Protein AF-0000000066300622 (afdb_homodimer)

Radius of gyration: 30.49 Å; Cα contacts (8 Å, |Δi|>4): 226; chains: 2; bounding box: 99×81×64 Å

pLDDT: mean 81.52, std 23.05, range [36.84, 98.94]

Organism: Methanocaldococcus jannaschii (strain ATCC 43067 / DSM 2661 / JAL-1 / JCM 10045 / NBRC 100440) (NCBI:txid243232)

Solvent-accessible surface area (backbone atoms only — not comparable to full-atom values): 12156 Å² total; per-residue (Å²): 136,59,72,66,60,54,51,55,50,47,54,54,48,53,56,54,59,60,60,54,62,72,60,62,68,51,72,75,68,65,81,71,80,58,67,41,79,44,76,35,56,32,40,51,70,45,52,51,52,41,52,52,39,32,75,69,65,74,30,57,59,31,47,42,48,37,49,5,41,24,45,42,49,37,44,59,74,35,38,49,70,70,58,36,53,51,44,49,50,27,23,70,66,67,36,50,67,61,33,28,56,74,45,58,40,80,63,56,78,130,138,59,72,68,60,55,52,54,54,48,54,55,49,54,58,57,60,63,63,54,62,72,62,61,69,52,73,76,67,66,83,70,81,57,66,40,80,44,78,35,55,31,40,51,70,46,51,51,51,42,51,52,39,32,75,70,64,74,29,56,59,30,47,41,48,36,49,6,40,24,42,42,49,38,45,58,72,34,38,50,70,70,59,34,54,51,46,49,50,27,24,69,65,67,36,51,70,59,31,27,57,74,45,56,42,81,63,56,77,131

Secondary structure (DSSP, 8-state):
--HHHHHHHHHHHHHHHHHHHHH-----------EEEEEEEEEHHHHHHHHHHHHTTS--HHHHHHHHHHHHHHHHHHS-HHHHHHHHHHHHTT-HHHHHHHHTPPPPP-/--HHHHHHHHHHHHHHHHHHHHHS----------EEEEEEEEEHHHHHHHHHHHHTTS--HHHHHHHHHHHHHHHHHHS-HHHHHHHHHHHHTT-HHHHHHHHTPPPPP-

Structure (mmCIF, N/CA/C/O backbone):
data_AF-0000000066300622-model_v1
#
loop_
_entity.id
_entity.type
_entity.pdbx_description
1 polymer 'Uncharacterized protein MJECL25'
#
loop_
_atom_site.group_PDB
_atom_site.id
_atom_site.type_symbol
_atom_site.label_atom_id
_atom_site.label_alt_id
_atom_site.label_comp_id
_atom_site.label_asym_id
_atom_site.label_entity_id
_atom_site.label_seq_id
_atom_site.pdbx_PDB_ins_code
_atom_site.Cartn_x
_atom_site.Cartn_y
_atom_site.Cartn_z
_atom_site.occupancy
_atom_site.B_iso_or_equiv
_atom_site.auth_seq_id
_atom_site.auth_comp_id
_atom_site.auth_asym_id
_atom_site.auth_atom_id
_atom_site.pdbx_PDB_model_num
ATOM 1 N N . MET A 1 1 ? -58.656 -1.183 43.875 1 37.31 1 MET A N 1
ATOM 2 C CA . MET A 1 1 ? -57.906 -1.455 42.656 1 37.31 1 MET A CA 1
ATOM 3 C C . MET A 1 1 ? -58.312 -2.791 42.031 1 37.31 1 MET A C 1
ATOM 5 O O . MET A 1 1 ? -58.25 -3.826 42.719 1 37.31 1 MET A O 1
ATOM 9 N N . SER A 1 2 ? -59.281 -2.807 41 1 56.84 2 SER A N 1
ATOM 10 C CA . SER A 1 2 ? -60.094 -3.939 40.625 1 56.84 2 SER A CA 1
ATOM 11 C C . SER A 1 2 ? -59.25 -5.051 40 1 56.84 2 SER A C 1
ATOM 13 O O . SER A 1 2 ? -58.156 -4.812 39.531 1 56.84 2 SER A O 1
ATOM 15 N N . ASN A 1 3 ? -59.719 -6.297 40.094 1 64.81 3 ASN A N 1
ATOM 16 C CA . ASN A 1 3 ? -59.156 -7.52 39.531 1 64.81 3 ASN A CA 1
ATOM 17 C C . ASN A 1 3 ? -58.781 -7.355 38.062 1 64.81 3 ASN A C 1
ATOM 19 O O . ASN A 1 3 ? -57.875 -8.023 37.562 1 64.81 3 ASN A O 1
ATOM 23 N N . ASP A 1 4 ? -59.531 -6.508 37.375 1 61.56 4 ASP A N 1
ATOM 24 C CA . ASP A 1 4 ? -59.25 -6.293 35.969 1 61.56 4 ASP A CA 1
ATOM 25 C C . ASP A 1 4 ? -57.938 -5.52 35.781 1 61.56 4 ASP A C 1
ATOM 27 O O . ASP A 1 4 ? -57.219 -5.754 34.812 1 61.56 4 ASP A O 1
ATOM 31 N N . ASP A 1 5 ? -57.594 -4.605 36.75 1 59.91 5 ASP A N 1
ATOM 32 C CA . ASP A 1 5 ? -56.344 -3.889 36.688 1 59.91 5 ASP A CA 1
ATOM 33 C C . ASP A 1 5 ? -55.156 -4.832 36.938 1 59.91 5 ASP A C 1
ATOM 35 O O . ASP A 1 5 ? -54.094 -4.691 36.312 1 59.91 5 ASP A O 1
ATOM 39 N N . LEU A 1 6 ? -55.438 -5.887 37.75 1 56.28 6 LEU A N 1
ATOM 40 C CA . LEU A 1 6 ? -54.375 -6.867 38.031 1 56.28 6 LEU A CA 1
ATOM 41 C C . LEU A 1 6 ? -54.125 -7.75 36.812 1 56.28 6 LEU A C 1
ATOM 43 O O . LEU A 1 6 ? -52.969 -8.07 36.5 1 56.28 6 LEU A O 1
ATOM 47 N N . ASN A 1 7 ? -55.188 -8.094 36.062 1 54.47 7 ASN A N 1
ATOM 48 C CA . ASN A 1 7 ? -54.969 -8.938 34.906 1 54.47 7 ASN A CA 1
ATOM 49 C C . ASN A 1 7 ? -54.281 -8.172 33.781 1 54.47 7 ASN A C 1
ATOM 51 O O . ASN A 1 7 ? -53.469 -8.727 33.031 1 54.47 7 ASN A O 1
ATOM 55 N N . ALA A 1 8 ? -54.625 -6.863 33.562 1 57.12 8 ALA A N 1
ATOM 56 C CA . ALA A 1 8 ? -53.938 -6.059 32.531 1 57.12 8 ALA A CA 1
ATOM 57 C C . ALA A 1 8 ? -52.469 -5.859 32.906 1 57.12 8 ALA A C 1
ATOM 59 O O . ALA A 1 8 ? -51.594 -5.895 32.031 1 57.12 8 ALA A O 1
ATOM 60 N N . LEU A 1 9 ? -52.156 -5.797 34.188 1 52.5 9 LEU A N 1
ATOM 61 C CA . LEU A 1 9 ? -50.75 -5.703 34.625 1 52.5 9 LEU A CA 1
ATOM 62 C C . LEU A 1 9 ? -50.031 -7.02 34.375 1 52.5 9 LEU A C 1
ATOM 64 O O . LEU A 1 9 ? -48.875 -7.027 33.969 1 52.5 9 LEU A O 1
ATOM 68 N N . LYS A 1 10 ? -50.75 -8.156 34.5 1 51.44 10 LYS A N 1
ATOM 69 C CA . LYS A 1 10 ? -50.094 -9.438 34.219 1 51.44 10 LYS A CA 1
ATOM 70 C C . LYS A 1 10 ? -49.844 -9.609 32.719 1 51.44 10 LYS A C 1
ATOM 72 O O . LYS A 1 10 ? -48.812 -10.133 32.312 1 51.44 10 LYS A O 1
ATOM 77 N N . LYS A 1 11 ? -50.844 -9.203 31.875 1 46.62 11 LYS A N 1
ATOM 78 C CA . LYS A 1 11 ? -50.625 -9.305 30.438 1 46.62 11 LYS A CA 1
ATOM 79 C C . LYS A 1 11 ? -49.5 -8.352 30 1 46.62 11 LYS A C 1
ATOM 81 O O . LYS A 1 11 ? -48.688 -8.695 29.125 1 46.62 11 LYS A O 1
ATOM 86 N N . LEU A 1 12 ? -49.406 -7.156 30.641 1 49.16 12 LEU A N 1
ATOM 87 C CA . LEU A 1 12 ? -48.25 -6.297 30.328 1 49.16 12 LEU A CA 1
ATOM 88 C C . LEU A 1 12 ? -46.969 -6.91 30.828 1 49.16 12 LEU A C 1
ATOM 90 O O . LEU A 1 12 ? -45.906 -6.762 30.188 1 49.16 12 LEU A O 1
ATOM 94 N N . LYS A 1 13 ? -47 -7.672 31.969 1 45 13 LYS A N 1
ATOM 95 C CA . LYS A 1 13 ? -45.812 -8.367 32.438 1 45 13 LYS A CA 1
ATOM 96 C C . LYS A 1 13 ? -45.438 -9.516 31.484 1 45 13 LYS A C 1
ATOM 98 O O . LYS A 1 13 ? -44.25 -9.789 31.266 1 45 13 LYS A O 1
ATOM 103 N N . GLU A 1 14 ? -46.406 -10.219 30.938 1 45.72 14 GLU A N 1
ATOM 104 C CA . GLU A 1 14 ? -46.062 -11.32 30.047 1 45.72 14 GLU A CA 1
ATOM 105 C C . GLU A 1 14 ? -45.531 -10.805 28.719 1 45.72 14 GLU A C 1
ATOM 107 O O . GLU A 1 14 ? -44.719 -11.453 28.078 1 45.72 14 GLU A O 1
ATOM 112 N N . ILE A 1 15 ? -46.125 -9.664 28.156 1 43.53 15 ILE A N 1
ATOM 113 C CA . ILE A 1 15 ? -45.5 -9.156 26.938 1 43.53 15 ILE A CA 1
ATOM 114 C C . ILE A 1 15 ? -44.125 -8.625 27.234 1 43.53 15 ILE A C 1
ATOM 116 O O . ILE A 1 15 ? -43.219 -8.711 26.391 1 43.53 15 ILE A O 1
ATOM 120 N N . SER A 1 16 ? -43.844 -8.055 28.453 1 42.44 16 SER A N 1
ATOM 121 C CA . SER A 1 16 ? -42.5 -7.547 28.781 1 42.44 16 SER A CA 1
ATOM 122 C C . SER A 1 16 ? -41.5 -8.688 28.953 1 42.44 16 SER A C 1
ATOM 124 O O . SER A 1 16 ? -40.312 -8.508 28.734 1 42.44 16 SER A O 1
ATOM 126 N N . SER A 1 17 ? -41.938 -9.844 29.453 1 43.47 17 SER A N 1
ATOM 127 C CA . SER A 1 17 ? -40.938 -10.875 29.656 1 43.47 17 SER A CA 1
ATOM 128 C C . SER A 1 17 ? -40.469 -11.469 28.344 1 43.47 17 SER A C 1
ATOM 130 O O . SER A 1 17 ? -39.312 -11.867 28.203 1 43.47 17 SER A O 1
ATOM 132 N N . GLY A 1 18 ? -41.406 -11.773 27.438 1 36.84 18 GLY A N 1
ATOM 133 C CA . GLY A 1 18 ? -40.969 -12.453 26.234 1 36.84 18 GLY A CA 1
ATOM 134 C C . GLY A 1 18 ? -40.156 -11.57 25.312 1 36.84 18 GLY A C 1
ATOM 135 O O . GLY A 1 18 ? -39.438 -12.07 24.453 1 36.84 18 GLY A O 1
ATOM 136 N N . THR A 1 19 ? -40.625 -10.336 25.078 1 37.41 19 THR A N 1
ATOM 137 C CA . THR A 1 19 ? -39.938 -9.547 24.062 1 37.41 19 THR A CA 1
ATOM 138 C C . THR A 1 19 ? -38.531 -9.195 24.516 1 37.41 19 THR A C 1
ATOM 140 O O . THR A 1 19 ? -37.781 -8.555 23.781 1 37.41 19 THR A O 1
ATOM 143 N N . VAL A 1 20 ? -38.219 -9.305 25.812 1 38.09 20 VAL A N 1
ATOM 144 C CA . VAL A 1 20 ? -36.875 -8.828 26.172 1 38.09 20 VAL A CA 1
ATOM 145 C C . VAL A 1 20 ? -35.812 -9.742 25.547 1 38.09 20 VAL A C 1
ATOM 147 O O . VAL A 1 20 ? -34.656 -9.367 25.453 1 38.09 20 VAL A O 1
ATOM 150 N N . LYS A 1 21 ? -36.125 -11.086 25.625 1 40.69 21 LYS A N 1
ATOM 151 C CA . LYS A 1 21 ? -34.969 -11.914 25.375 1 40.69 21 LYS A CA 1
ATOM 152 C C . LYS A 1 21 ? -34.438 -11.719 23.969 1 40.69 21 LYS A C 1
ATOM 154 O O . LYS A 1 21 ? -33.25 -11.891 23.703 1 40.69 21 LYS A O 1
ATOM 159 N N . GLN A 1 22 ? -35.375 -11.766 23.031 1 39.06 22 GLN A N 1
ATOM 160 C CA . GLN A 1 22 ? -34.844 -11.945 21.688 1 39.06 22 GLN A CA 1
ATOM 161 C C . GLN A 1 22 ? -34.094 -10.695 21.219 1 39.06 22 GLN A C 1
ATOM 163 O O . GLN A 1 22 ? -33.469 -10.703 20.156 1 39.06 22 GLN A O 1
ATOM 168 N N . ILE A 1 23 ? -34.531 -9.578 21.781 1 38.81 23 ILE A N 1
ATOM 169 C CA . ILE A 1 23 ? -34 -8.422 21.094 1 38.81 23 ILE A CA 1
ATOM 170 C C . ILE A 1 23 ? -32.469 -8.375 21.281 1 38.81 23 ILE A C 1
ATOM 172 O O . ILE A 1 23 ? -31.766 -7.773 20.484 1 38.81 23 ILE A O 1
ATOM 176 N N . THR A 1 24 ? -32.094 -8.758 22.531 1 39.62 24 THR A N 1
ATOM 177 C CA . THR A 1 24 ? -30.766 -8.195 22.766 1 39.62 24 THR A CA 1
ATOM 178 C C . THR A 1 24 ? -29.719 -8.945 21.969 1 39.62 24 THR A C 1
ATOM 180 O O . THR A 1 24 ? -28.516 -8.695 22.125 1 39.62 24 THR A O 1
ATOM 183 N N . SER A 1 25 ? -30.031 -10.242 21.625 1 40.66 25 SER A N 1
ATOM 184 C CA . SER A 1 25 ? -28.766 -10.648 21.031 1 40.66 25 SER A CA 1
ATOM 185 C C . SER A 1 25 ? -28.375 -9.742 19.859 1 40.66 25 SER A C 1
ATOM 187 O O . SER A 1 25 ? -28.875 -9.914 18.75 1 40.66 25 SER A O 1
ATOM 189 N N . LEU A 1 26 ? -28.438 -8.469 19.984 1 40.41 26 LEU A N 1
ATOM 190 C CA . LEU A 1 26 ? -27.828 -7.707 18.906 1 40.41 26 LEU A CA 1
ATOM 191 C C . LEU A 1 26 ? -26.594 -8.414 18.359 1 40.41 26 LEU A C 1
ATOM 193 O O . LEU A 1 26 ? -25.812 -8.969 19.141 1 40.41 26 LEU A O 1
ATOM 197 N N . PRO A 1 27 ? -26.703 -8.891 17.188 1 44.62 27 PRO A N 1
ATOM 198 C CA . PRO A 1 27 ? -25.469 -9.484 16.672 1 44.62 27 PRO A CA 1
ATOM 199 C C . PRO A 1 27 ? -24.219 -8.734 17.141 1 44.62 27 PRO A C 1
ATOM 201 O O . PRO A 1 27 ? -24.25 -7.512 17.297 1 44.62 27 PRO A O 1
ATOM 204 N N . LYS A 1 28 ? -23.547 -9.25 18.156 1 46.75 28 LYS A N 1
ATOM 205 C CA . LYS A 1 28 ? -22.25 -8.68 18.484 1 46.75 28 LYS A CA 1
ATOM 206 C C . LYS A 1 28 ? -21.625 -7.988 17.281 1 46.75 28 LYS A C 1
ATOM 208 O O . LYS A 1 28 ? -21.484 -8.594 16.219 1 46.75 28 LYS A O 1
ATOM 213 N N . LYS A 1 29 ? -21.953 -6.73 17.094 1 48.75 29 LYS A N 1
ATOM 214 C CA . LYS A 1 29 ? -21.281 -5.961 16.047 1 48.75 29 LYS A CA 1
ATOM 215 C C . LYS A 1 29 ? -19.828 -6.406 15.898 1 48.75 29 LYS A C 1
ATOM 217 O O . LYS A 1 29 ? -19.156 -6.695 16.891 1 48.75 29 LYS A O 1
ATOM 222 N N . GLU A 1 30 ? -19.547 -7.148 14.93 1 48.88 30 GLU A N 1
ATOM 223 C CA . GLU A 1 30 ? -18.141 -7.465 14.688 1 48.88 30 GLU A CA 1
ATOM 22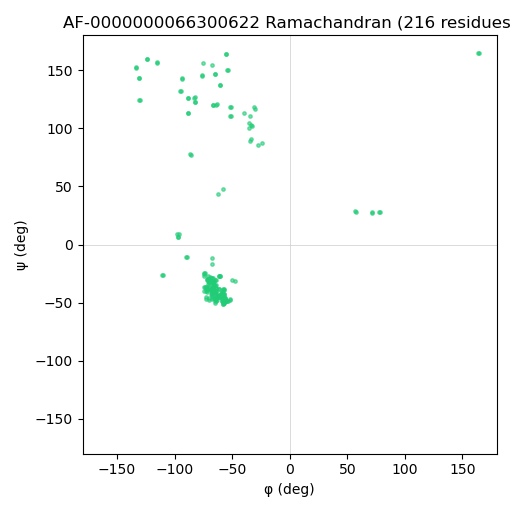4 C C . GLU A 1 30 ? -17.234 -6.324 15.148 1 48.88 30 GLU A C 1
ATOM 226 O O . GLU A 1 30 ? -17.594 -5.152 15.047 1 48.88 30 GLU A O 1
ATOM 231 N N . PRO A 1 31 ? -16.453 -6.625 16.078 1 53.06 31 PRO A N 1
ATOM 232 C CA . PRO A 1 31 ? -15.578 -5.555 16.562 1 53.06 31 PRO A CA 1
ATOM 233 C C . PRO A 1 31 ? -15.164 -4.59 15.453 1 53.06 31 PRO A C 1
ATOM 235 O O . PRO A 1 31 ? -14.703 -5.023 14.398 1 53.06 31 PRO A O 1
ATOM 238 N N . GLN A 1 32 ? -15.953 -3.566 15.297 1 63.66 32 GLN A N 1
ATOM 239 C CA . GLN A 1 32 ? -15.602 -2.549 14.312 1 63.66 32 GLN A CA 1
ATOM 240 C C . GLN A 1 32 ? -14.164 -2.07 14.508 1 63.66 32 GLN A C 1
ATOM 242 O O . GLN A 1 32 ? -13.75 -1.781 15.633 1 63.66 32 GLN A O 1
ATOM 247 N N . GLU A 1 33 ? -13.305 -2.43 13.562 1 79.94 33 GLU A N 1
ATOM 248 C CA . GLU A 1 33 ? -11.938 -1.909 13.648 1 79.94 33 GLU A CA 1
ATOM 249 C C . GLU A 1 33 ? -11.938 -0.392 13.805 1 79.94 33 GLU A C 1
ATOM 251 O O . GLU A 1 33 ? -12.594 0.321 13.047 1 79.94 33 GLU A O 1
ATOM 256 N N . GLU A 1 34 ? -11.383 0.022 14.945 1 90.69 34 GLU A N 1
ATOM 257 C CA . GLU A 1 34 ? -11.281 1.445 15.258 1 90.69 34 GLU A CA 1
ATOM 258 C C . GLU A 1 34 ? -10.445 2.182 14.219 1 90.69 34 GLU A C 1
ATOM 260 O O . GLU A 1 34 ? -9.453 1.646 13.719 1 90.69 34 GLU A O 1
ATOM 265 N N . LYS A 1 35 ? -10.93 3.328 13.844 1 95.06 35 LYS A N 1
ATOM 266 C CA . LYS A 1 35 ? -10.219 4.18 12.891 1 95.06 35 LYS A CA 1
ATOM 267 C C . LYS A 1 35 ? -9.789 5.492 13.547 1 95.06 35 LYS A C 1
ATOM 269 O O . LYS A 1 35 ? -10.32 5.871 14.594 1 95.06 35 LYS A O 1
ATOM 274 N N . MET A 1 36 ? -8.773 6.066 12.945 1 96.44 36 MET A N 1
ATOM 275 C CA . MET A 1 36 ? -8.289 7.383 13.352 1 96.44 36 MET A CA 1
ATOM 276 C C . MET A 1 36 ? -8.062 8.281 12.141 1 96.44 36 MET A C 1
ATOM 278 O O . MET A 1 36 ? -7.844 7.793 11.031 1 96.44 36 MET A O 1
ATOM 282 N N . SER A 1 37 ? -8.203 9.539 12.398 1 95.69 37 SER A N 1
ATOM 283 C CA . SER A 1 37 ? -7.848 10.523 11.391 1 95.69 37 SER A CA 1
ATOM 284 C C . SER A 1 37 ? -6.352 10.812 11.391 1 95.69 37 SER A C 1
ATOM 286 O O . SER A 1 37 ? -5.766 11.078 12.445 1 95.69 37 SER A O 1
ATOM 288 N N . LYS A 1 38 ? -5.723 10.703 10.289 1 96.81 38 LYS A N 1
ATOM 289 C CA . LYS A 1 38 ? -4.289 10.938 10.164 1 96.81 38 LYS A CA 1
ATOM 290 C C . LYS A 1 38 ? -3.986 11.867 8.992 1 96.81 38 LYS A C 1
ATOM 292 O O . LYS A 1 38 ? -4.48 11.656 7.879 1 96.81 38 LYS A O 1
ATOM 297 N N . THR A 1 39 ? -3.256 13.008 9.297 1 97 39 THR A N 1
ATOM 298 C CA . THR A 1 39 ? -2.754 13.875 8.234 1 97 39 THR A CA 1
ATOM 299 C C . THR A 1 39 ? -1.38 13.406 7.762 1 97 39 THR A C 1
ATOM 301 O O . THR A 1 39 ? -0.468 13.219 8.57 1 97 39 THR A O 1
ATOM 304 N N . LEU A 1 40 ? -1.302 13.203 6.48 1 96.69 40 LEU A N 1
ATOM 305 C CA . LEU A 1 40 ? -0.059 12.727 5.887 1 96.69 40 LEU A CA 1
ATOM 306 C C . LEU A 1 40 ? 0.335 13.578 4.684 1 96.69 40 LEU A C 1
ATOM 308 O O . LEU A 1 40 ? -0.529 14.117 3.99 1 96.69 40 LEU A O 1
ATOM 312 N N . ARG A 1 41 ? 1.662 13.789 4.547 1 97 41 ARG A N 1
ATOM 313 C CA . ARG A 1 41 ? 2.168 14.367 3.307 1 97 41 ARG A CA 1
ATOM 314 C C . ARG A 1 41 ? 2.465 13.281 2.277 1 97 41 ARG A C 1
ATOM 316 O O . ARG A 1 41 ? 3.361 12.461 2.477 1 97 41 ARG A O 1
ATOM 323 N N . ILE A 1 42 ? 1.663 13.297 1.188 1 98.25 42 ILE A N 1
ATOM 324 C CA . ILE A 1 42 ? 1.809 12.258 0.171 1 98.25 42 ILE A CA 1
ATOM 325 C C . ILE A 1 42 ? 2.064 12.898 -1.189 1 98.25 42 ILE A C 1
ATOM 327 O O . ILE A 1 42 ? 1.782 14.086 -1.387 1 98.25 42 ILE A O 1
ATOM 331 N N . LYS A 1 43 ? 2.621 12.133 -2.096 1 97.88 43 LYS A N 1
ATOM 332 C CA . LYS A 1 43 ? 2.852 12.594 -3.461 1 97.88 43 LYS A CA 1
ATOM 333 C C . LYS A 1 43 ? 1.533 12.867 -4.18 1 97.88 43 LYS A C 1
ATOM 335 O O . LYS A 1 43 ? 0.543 12.164 -3.959 1 97.88 43 LYS A O 1
ATOM 340 N N . ASN A 1 44 ? 1.606 13.898 -5.086 1 97.5 44 ASN A N 1
ATOM 341 C CA . ASN A 1 44 ? 0.44 14.164 -5.922 1 97.5 44 ASN A CA 1
ATOM 342 C C . ASN A 1 44 ? 0.05 12.938 -6.746 1 97.5 44 ASN A C 1
ATOM 344 O O . ASN A 1 44 ? -1.137 12.656 -6.922 1 97.5 44 ASN A O 1
ATOM 348 N N . THR A 1 45 ? 1.057 12.227 -7.25 1 97.44 45 THR A N 1
ATOM 349 C CA . THR A 1 45 ? 0.794 11.031 -8.039 1 97.44 45 THR A CA 1
ATOM 350 C C . THR A 1 45 ? 0.118 9.953 -7.191 1 97.44 45 THR A C 1
ATOM 352 O O . THR A 1 45 ? -0.719 9.203 -7.688 1 97.44 45 THR A O 1
ATOM 355 N N . THR A 1 46 ? 0.458 9.859 -5.918 1 98.62 46 THR A N 1
ATOM 356 C CA . THR A 1 46 ? -0.197 8.938 -4.992 1 98.62 46 THR A CA 1
ATOM 357 C C . THR A 1 46 ? -1.66 9.328 -4.793 1 98.62 46 THR A C 1
ATOM 359 O O . THR A 1 46 ? -2.543 8.469 -4.82 1 98.62 46 THR A O 1
ATOM 362 N N . HIS A 1 47 ? -1.854 10.625 -4.574 1 98.31 47 HIS A N 1
ATOM 363 C CA . HIS A 1 47 ? -3.223 11.109 -4.441 1 98.31 47 HIS A CA 1
ATOM 364 C C . HIS A 1 47 ? -4.051 10.766 -5.676 1 98.31 47 HIS A C 1
ATOM 366 O O . HIS A 1 47 ? -5.215 10.375 -5.559 1 98.31 47 HIS A O 1
ATOM 372 N N . GLU A 1 48 ? -3.57 10.945 -6.855 1 98.62 48 GLU A N 1
ATOM 373 C CA . GLU A 1 48 ? -4.262 10.609 -8.094 1 98.62 48 GLU A CA 1
ATOM 374 C C . GLU A 1 48 ? -4.633 9.133 -8.141 1 98.62 48 GLU A C 1
ATOM 376 O O . GLU A 1 48 ? -5.742 8.773 -8.539 1 98.62 48 GLU A O 1
ATOM 381 N N . LYS A 1 49 ? -3.711 8.266 -7.738 1 98.81 49 LYS A N 1
ATOM 382 C CA . LYS A 1 49 ? -3.977 6.832 -7.707 1 98.81 49 LYS A CA 1
ATOM 383 C C . LYS A 1 49 ? -5.078 6.5 -6.699 1 98.81 49 LYS A C 1
ATOM 385 O O . LYS A 1 49 ? -5.93 5.648 -6.961 1 98.81 49 LYS A O 1
ATOM 390 N N . ILE A 1 50 ? -5.059 7.148 -5.496 1 98.88 50 ILE A N 1
ATOM 391 C CA . ILE A 1 50 ? -6.105 6.969 -4.496 1 98.88 50 ILE A CA 1
ATOM 392 C C . ILE A 1 50 ? -7.461 7.332 -5.094 1 98.88 50 ILE A C 1
ATOM 394 O O . ILE A 1 50 ? -8.422 6.574 -4.969 1 98.88 50 ILE A O 1
ATOM 398 N N . ILE A 1 51 ? -7.492 8.445 -5.754 1 98.75 51 ILE A N 1
ATOM 399 C CA . ILE A 1 51 ? -8.742 8.922 -6.34 1 98.75 51 ILE A CA 1
ATOM 400 C C . ILE A 1 51 ? -9.211 7.945 -7.414 1 98.75 51 ILE A C 1
ATOM 402 O O . ILE A 1 51 ? -10.406 7.645 -7.504 1 98.75 51 ILE A O 1
ATOM 406 N N . GLU A 1 52 ? -8.32 7.496 -8.297 1 98.88 52 GLU A N 1
ATOM 407 C CA . GLU A 1 52 ? -8.703 6.535 -9.328 1 98.88 52 GLU A CA 1
ATOM 408 C C . GLU A 1 52 ? -9.289 5.266 -8.719 1 98.88 52 GLU A C 1
ATOM 410 O O . GLU A 1 52 ? -10.359 4.809 -9.125 1 98.88 52 GLU A O 1
ATOM 415 N N . MET A 1 53 ? -8.633 4.656 -7.773 1 98.81 53 MET A N 1
ATOM 416 C CA . MET A 1 53 ? -9.078 3.404 -7.168 1 98.81 53 MET A CA 1
ATOM 417 C C . MET A 1 53 ? -10.375 3.609 -6.383 1 98.81 53 MET A C 1
ATOM 419 O O . MET A 1 53 ? -11.227 2.721 -6.348 1 98.81 53 MET A O 1
ATOM 423 N N . TYR A 1 54 ? -10.5 4.797 -5.746 1 98.62 54 TYR A N 1
ATOM 424 C CA . TYR A 1 54 ? -11.773 5.168 -5.125 1 98.62 54 TYR A CA 1
ATOM 425 C C . TYR A 1 54 ? -12.898 5.16 -6.148 1 98.62 54 TYR A C 1
ATOM 427 O O . TYR A 1 54 ? -13.961 4.578 -5.906 1 98.62 54 TYR A O 1
ATOM 435 N N . GLY A 1 55 ? -12.672 5.805 -7.277 1 98.38 55 GLY A N 1
ATOM 436 C CA . GLY A 1 55 ? -13.672 5.879 -8.328 1 98.38 55 GLY A CA 1
ATOM 437 C C . GLY A 1 55 ? -14.055 4.523 -8.891 1 98.38 55 GLY A C 1
ATOM 438 O O . GLY A 1 55 ? -15.18 4.332 -9.352 1 98.38 55 GLY A O 1
ATOM 439 N N . LYS A 1 56 ? -13.148 3.564 -8.828 1 98.06 56 LYS A N 1
ATOM 440 C CA . LYS A 1 56 ? -13.383 2.227 -9.367 1 98.06 56 LYS A CA 1
ATOM 441 C C . LYS A 1 56 ? -13.82 1.261 -8.273 1 98.06 56 LYS A C 1
ATOM 443 O O . LYS A 1 56 ? -13.82 0.044 -8.477 1 98.06 56 LYS A O 1
ATOM 448 N N . LYS A 1 57 ? -14.102 1.765 -7.102 1 97.44 57 LYS A N 1
ATOM 449 C CA . LYS A 1 57 ? -14.766 1.073 -6 1 97.44 57 LYS A CA 1
ATOM 450 C C . LYS A 1 57 ? -13.852 0.025 -5.375 1 97.44 57 LYS A C 1
ATOM 452 O O . LYS A 1 57 ? -14.312 -1.019 -4.914 1 97.44 57 LYS A O 1
ATOM 457 N N . VAL A 1 58 ? -12.586 0.274 -5.473 1 98 58 VAL A N 1
ATOM 458 C CA . VAL A 1 58 ? -11.633 -0.568 -4.762 1 98 58 VAL A CA 1
ATOM 459 C C . VAL A 1 58 ? -11.82 -0.406 -3.256 1 98 58 VAL A C 1
ATOM 461 O O . VAL A 1 58 ? -11.602 -1.35 -2.492 1 98 58 VAL A O 1
ATOM 464 N N . GLY A 1 59 ? -12.242 0.735 -2.779 1 97.25 59 GLY A N 1
ATOM 465 C CA . GLY A 1 59 ? -12.492 1.145 -1.406 1 97.25 59 GLY A CA 1
ATOM 466 C C . GLY A 1 59 ? -12.602 2.648 -1.242 1 97.25 59 GLY A C 1
ATOM 467 O O . GLY A 1 59 ? -12.359 3.4 -2.189 1 97.25 59 GLY A O 1
ATOM 468 N N . SER A 1 60 ? -13.156 3.008 -0.028 1 97.81 60 SER A N 1
ATOM 469 C CA . SER A 1 60 ? -13.023 4.426 0.284 1 97.81 60 SER A CA 1
ATOM 470 C C . SER A 1 60 ? -11.57 4.879 0.228 1 97.81 60 SER A C 1
ATOM 472 O O . SER A 1 60 ? -10.664 4.047 0.128 1 97.81 60 SER A O 1
ATOM 474 N N . GLN A 1 61 ? -11.367 6.18 0.168 1 98.5 61 GLN A N 1
ATOM 475 C CA . GLN A 1 61 ? -10 6.68 0.086 1 98.5 61 GLN A CA 1
ATOM 476 C C . GLN A 1 61 ? -9.148 6.164 1.246 1 98.5 61 GLN A C 1
ATOM 478 O O . GLN A 1 61 ? -8.016 5.73 1.049 1 98.5 61 GLN A O 1
ATOM 483 N N . GLY A 1 62 ? -9.648 6.258 2.562 1 98.25 62 GLY A N 1
ATOM 484 C CA . GLY A 1 62 ? -8.961 5.68 3.709 1 98.25 62 GLY A CA 1
ATOM 485 C C . GLY A 1 62 ? -8.719 4.191 3.57 1 98.25 62 GLY A C 1
ATOM 486 O O . GLY A 1 62 ? -7.648 3.695 3.932 1 98.25 62 GLY A O 1
ATOM 487 N N . GLU A 1 63 ? -9.68 3.459 3.004 1 98.38 63 GLU A N 1
ATOM 488 C CA . GLU A 1 63 ? -9.562 2.016 2.822 1 98.38 63 GLU A CA 1
ATOM 489 C C . GLU A 1 63 ? -8.492 1.679 1.787 1 98.38 63 GLU A C 1
ATOM 491 O O . GLU A 1 63 ? -7.797 0.667 1.91 1 98.38 63 GLU A O 1
ATOM 496 N N . VAL A 1 64 ? -8.398 2.453 0.714 1 98.88 64 VAL A N 1
ATOM 497 C CA . VAL A 1 64 ? -7.359 2.258 -0.287 1 98.88 64 VAL A CA 1
ATOM 498 C C . VAL A 1 64 ? -5.984 2.34 0.376 1 98.88 64 VAL A C 1
ATOM 500 O O . VAL A 1 64 ? -5.102 1.524 0.097 1 98.88 64 VAL A O 1
ATOM 503 N N . VAL A 1 65 ? -5.828 3.307 1.265 1 98.88 65 VAL A N 1
ATOM 504 C CA . VAL A 1 65 ? -4.566 3.443 1.985 1 98.88 65 VAL A CA 1
ATOM 505 C C . VAL A 1 65 ? -4.379 2.258 2.93 1 98.88 65 VAL A C 1
ATOM 507 O O . VAL A 1 65 ? -3.285 1.693 3.016 1 98.88 65 VAL A O 1
ATOM 510 N N . ASP A 1 66 ? -5.449 1.844 3.625 1 98.88 66 ASP A N 1
ATOM 511 C CA . ASP A 1 66 ? -5.375 0.677 4.496 1 98.88 66 ASP A CA 1
ATOM 512 C C . ASP A 1 66 ? -4.895 -0.554 3.729 1 98.88 66 ASP A C 1
ATOM 514 O O . ASP A 1 66 ? -3.977 -1.249 4.168 1 98.88 66 ASP A O 1
ATOM 518 N N . LYS A 1 67 ? -5.48 -0.749 2.598 1 98.94 67 LYS A N 1
ATOM 519 C CA . LYS A 1 67 ? -5.133 -1.889 1.754 1 98.94 67 LYS A CA 1
ATOM 520 C C . LYS A 1 67 ? -3.691 -1.788 1.261 1 98.94 67 LYS A C 1
ATOM 522 O O . LYS A 1 67 ? -2.957 -2.777 1.271 1 98.94 67 LYS A O 1
ATOM 527 N N . GLY A 1 68 ? -3.361 -0.632 0.75 1 98.94 68 GLY A N 1
ATOM 528 C CA . GLY A 1 68 ? -2.004 -0.438 0.265 1 98.94 68 GLY A CA 1
ATOM 529 C C . GLY A 1 68 ? -0.948 -0.716 1.318 1 98.94 68 GLY A C 1
ATOM 530 O O . GLY A 1 68 ? 0.041 -1.399 1.048 1 98.94 68 GLY A O 1
ATOM 531 N N . VAL A 1 69 ? -1.149 -0.192 2.535 1 98.94 69 VAL A N 1
ATOM 532 C CA . VAL A 1 69 ? -0.187 -0.381 3.615 1 98.94 69 VAL A CA 1
ATOM 533 C C . VAL A 1 69 ? -0.152 -1.851 4.027 1 98.94 69 VAL A C 1
ATOM 535 O O . VAL A 1 69 ? 0.914 -2.393 4.328 1 98.94 69 VAL A O 1
ATOM 538 N N . ALA A 1 70 ? -1.271 -2.514 4.027 1 98.94 70 ALA A N 1
ATOM 539 C CA . ALA A 1 70 ? -1.308 -3.939 4.344 1 98.94 70 ALA A CA 1
ATOM 540 C C . ALA A 1 70 ? -0.484 -4.746 3.346 1 98.94 70 ALA A C 1
ATOM 542 O O . ALA A 1 70 ? 0.275 -5.637 3.73 1 98.94 70 ALA A O 1
ATOM 543 N N . VAL A 1 71 ? -0.645 -4.445 2.104 1 98.94 71 VAL A N 1
ATOM 544 C CA . VAL A 1 71 ? 0.064 -5.176 1.056 1 98.94 71 VAL A CA 1
ATOM 545 C C . VAL A 1 71 ? 1.562 -4.887 1.15 1 98.94 71 VAL A C 1
ATOM 547 O O . VAL A 1 71 ? 2.383 -5.801 1.032 1 98.94 71 VAL A O 1
ATOM 550 N N . LEU A 1 72 ? 1.903 -3.652 1.335 1 98.94 72 LEU A N 1
ATOM 551 C CA . LEU A 1 72 ? 3.311 -3.301 1.495 1 98.94 72 LEU A CA 1
ATOM 552 C C . LEU A 1 72 ? 3.924 -4.043 2.678 1 98.94 72 LEU A C 1
ATOM 554 O O . LEU A 1 72 ? 5.039 -4.562 2.58 1 98.94 72 LEU A O 1
ATOM 558 N N . TYR A 1 73 ? 3.24 -4.043 3.801 1 98.88 73 TYR A N 1
ATOM 559 C CA . TYR A 1 73 ? 3.699 -4.703 5.016 1 98.88 73 TYR A CA 1
ATOM 560 C C . TYR A 1 73 ? 3.916 -6.191 4.781 1 98.88 73 TYR A C 1
ATOM 562 O O . TYR A 1 73 ? 4.922 -6.758 5.219 1 98.88 73 TYR A O 1
ATOM 570 N N . ALA A 1 74 ? 2.959 -6.781 4.137 1 98.75 74 ALA A N 1
ATOM 571 C CA . ALA A 1 74 ? 3.084 -8.203 3.828 1 98.75 74 ALA A CA 1
ATOM 572 C C . ALA A 1 74 ? 4.332 -8.477 2.996 1 98.75 74 ALA A C 1
ATOM 574 O O . ALA A 1 74 ? 5.098 -9.391 3.299 1 98.75 74 ALA A O 1
ATOM 575 N N . LEU A 1 75 ? 4.539 -7.695 1.92 1 98.5 75 LEU A N 1
ATOM 576 C CA . LEU A 1 75 ? 5.719 -7.871 1.08 1 98.5 75 LEU A CA 1
ATOM 577 C C . LEU A 1 75 ? 6.996 -7.641 1.88 1 98.5 75 LEU A C 1
ATOM 579 O O . LEU A 1 75 ? 7.984 -8.352 1.692 1 98.5 75 LEU A O 1
ATOM 583 N N . TRP A 1 76 ? 6.918 -6.668 2.754 1 98.31 76 TRP A N 1
ATOM 584 C CA . TRP A 1 76 ? 8.07 -6.336 3.592 1 98.31 76 TRP A CA 1
ATOM 585 C C . TRP A 1 76 ? 8.414 -7.496 4.516 1 98.31 76 TRP A C 1
ATOM 587 O O . TRP A 1 76 ? 9.594 -7.746 4.793 1 98.31 76 TRP A O 1
ATOM 597 N N . LYS A 1 77 ? 7.445 -8.18 5.027 1 97.5 77 LYS A N 1
ATOM 598 C CA . LYS A 1 77 ? 7.645 -9.289 5.953 1 97.5 77 LYS A CA 1
ATOM 599 C C . LYS A 1 77 ? 8.148 -10.531 5.223 1 97.5 77 LYS A C 1
ATOM 601 O O . LYS A 1 77 ? 8.859 -11.352 5.805 1 97.5 77 LYS A O 1
ATOM 606 N N . ILE A 1 78 ? 7.898 -10.695 3.963 1 97 78 ILE A N 1
ATOM 607 C CA . ILE A 1 78 ? 8.125 -12 3.363 1 97 78 ILE A CA 1
ATOM 608 C C . ILE A 1 78 ? 9.32 -11.938 2.418 1 97 78 ILE A C 1
ATOM 610 O O . ILE A 1 78 ? 9.961 -12.961 2.152 1 97 78 ILE A O 1
ATOM 614 N N . LEU A 1 79 ? 9.633 -10.781 1.848 1 96.88 79 LEU A N 1
ATOM 615 C CA . LEU A 1 79 ? 10.695 -10.688 0.854 1 96.88 79 LEU A CA 1
ATOM 616 C C . LEU A 1 79 ? 12.023 -10.312 1.511 1 96.88 79 LEU A C 1
ATOM 618 O O . LEU A 1 79 ? 12.047 -9.531 2.465 1 96.88 79 LEU A O 1
ATOM 622 N N . PRO A 1 80 ? 13.133 -10.906 0.987 1 95.06 80 PRO A N 1
ATOM 623 C CA . PRO A 1 80 ? 14.43 -10.328 1.359 1 95.06 80 PRO A CA 1
ATOM 624 C C . PRO A 1 80 ? 14.516 -8.828 1.069 1 95.06 80 PRO A C 1
ATOM 626 O O . PRO A 1 80 ? 13.883 -8.344 0.129 1 95.06 80 PRO A O 1
ATOM 629 N N . GLU A 1 81 ? 15.273 -8.133 1.835 1 95.44 81 GLU A N 1
ATOM 630 C CA . GLU A 1 81 ? 15.328 -6.676 1.81 1 95.44 81 GLU A CA 1
ATOM 631 C C . GLU A 1 81 ? 15.555 -6.156 0.393 1 95.44 81 GLU A C 1
ATOM 633 O O . GLU A 1 81 ? 14.852 -5.25 -0.062 1 95.44 81 GLU A O 1
ATOM 638 N N . GLU A 1 82 ? 16.531 -6.715 -0.351 1 95.38 82 GLU A N 1
ATOM 639 C CA . GLU A 1 82 ? 16.875 -6.211 -1.677 1 95.38 82 GLU A CA 1
ATOM 640 C C . GLU A 1 82 ? 15.734 -6.457 -2.67 1 95.38 82 GLU A C 1
ATOM 642 O O . GLU A 1 82 ? 15.477 -5.629 -3.543 1 95.38 82 GLU A O 1
ATOM 647 N N . GLN A 1 83 ? 15.117 -7.598 -2.607 1 95.5 83 GLN A N 1
ATOM 648 C CA . GLN A 1 83 ? 13.977 -7.887 -3.473 1 95.5 83 GLN A CA 1
ATOM 649 C C . GLN A 1 83 ? 12.805 -6.961 -3.168 1 95.5 83 GLN A C 1
ATOM 651 O O . GLN A 1 83 ? 12.125 -6.492 -4.082 1 95.5 83 GLN A O 1
ATOM 656 N N . PHE A 1 84 ? 12.602 -6.719 -1.907 1 97.62 84 PHE A N 1
ATOM 657 C CA . PHE A 1 84 ? 11.547 -5.801 -1.488 1 97.62 84 PHE A CA 1
ATOM 658 C C . PHE A 1 84 ? 11.758 -4.422 -2.105 1 97.62 84 PHE A C 1
ATOM 660 O O . PHE A 1 84 ? 10.844 -3.863 -2.711 1 97.62 84 PHE A O 1
ATOM 667 N N . LYS A 1 85 ? 12.914 -3.904 -1.961 1 97.94 85 LYS A N 1
ATOM 668 C CA . LYS A 1 85 ? 13.234 -2.576 -2.477 1 97.94 85 LYS A CA 1
ATOM 669 C C . LYS A 1 85 ? 13.031 -2.508 -3.986 1 97.94 85 LYS A C 1
ATOM 671 O O . LYS A 1 85 ? 12.508 -1.519 -4.504 1 97.94 85 LYS A O 1
ATOM 676 N N . ARG A 1 86 ? 13.422 -3.518 -4.668 1 97.94 86 ARG A N 1
ATOM 677 C CA . ARG A 1 86 ? 13.289 -3.545 -6.121 1 97.94 86 ARG A CA 1
ATOM 678 C C . ARG A 1 8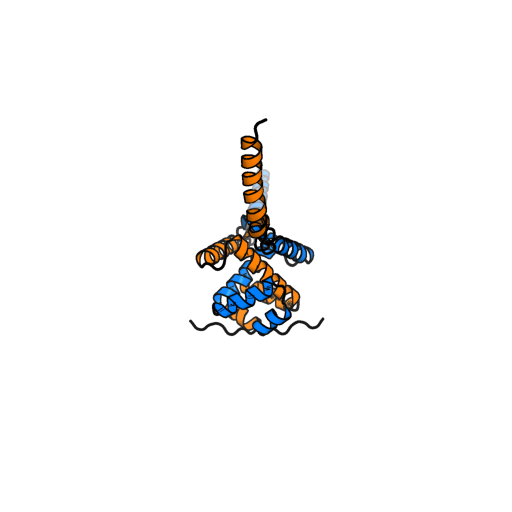6 ? 11.82 -3.594 -6.535 1 97.94 86 ARG A C 1
ATOM 680 O O . ARG A 1 86 ? 11.406 -2.881 -7.453 1 97.94 86 ARG A O 1
ATOM 687 N N . VAL A 1 87 ? 11.062 -4.441 -5.918 1 98.12 87 VAL A N 1
ATOM 688 C CA . VAL A 1 87 ? 9.648 -4.59 -6.23 1 98.12 87 VAL A CA 1
ATOM 689 C C . VAL A 1 87 ? 8.922 -3.264 -6.004 1 98.12 87 VAL A C 1
ATOM 691 O O . VAL A 1 87 ? 8.141 -2.826 -6.848 1 98.12 87 VAL A O 1
ATOM 694 N N . VAL A 1 88 ? 9.211 -2.621 -4.891 1 98.75 88 VAL A N 1
ATOM 695 C CA . VAL A 1 88 ? 8.555 -1.36 -4.551 1 98.75 88 VAL A CA 1
ATOM 696 C C . VAL A 1 88 ? 8.938 -0.289 -5.57 1 98.75 88 VAL A C 1
ATOM 698 O O . VAL A 1 88 ? 8.086 0.472 -6.031 1 98.75 88 VAL A O 1
ATOM 701 N N . LYS A 1 89 ?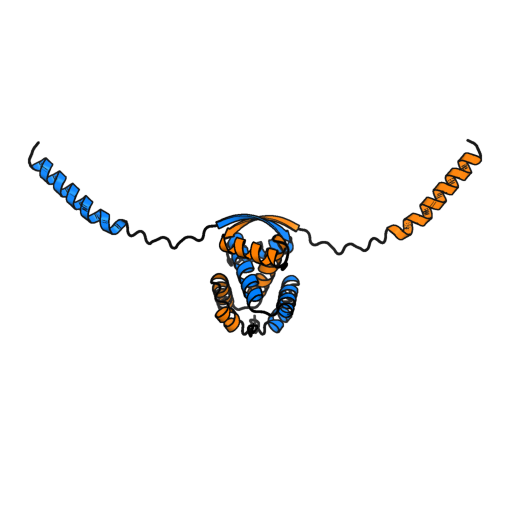 10.195 -0.273 -5.914 1 98.69 89 LYS A N 1
ATOM 702 C CA . LYS A 1 89 ? 10.672 0.708 -6.887 1 98.69 89 LYS A CA 1
ATOM 703 C C . LYS A 1 89 ? 9.953 0.547 -8.227 1 98.69 89 LYS A C 1
ATOM 705 O O . LYS A 1 89 ? 9.562 1.537 -8.844 1 98.69 89 LYS A O 1
ATOM 710 N N . LEU A 1 90 ? 9.805 -0.585 -8.664 1 98.81 90 LEU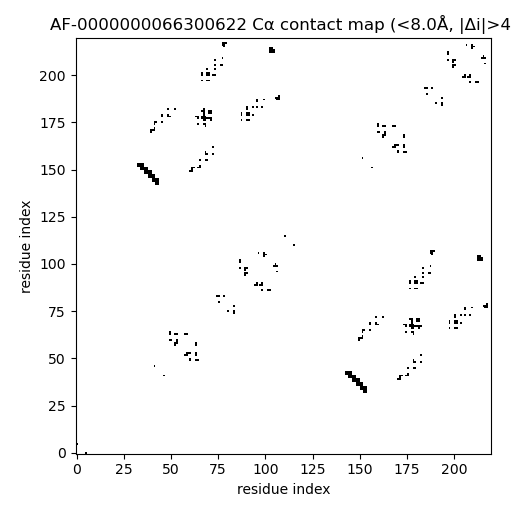 A N 1
ATOM 711 C CA . LEU A 1 90 ? 9.117 -0.851 -9.922 1 98.81 90 LEU A CA 1
ATOM 712 C C . LEU A 1 90 ? 7.668 -0.365 -9.859 1 98.81 90 LEU A C 1
ATOM 714 O O . LEU A 1 90 ? 7.164 0.203 -10.836 1 98.81 90 LEU A O 1
ATOM 718 N N . ALA A 1 91 ? 7 -0.623 -8.758 1 98.81 91 ALA A N 1
ATOM 719 C CA . ALA A 1 91 ? 5.625 -0.155 -8.5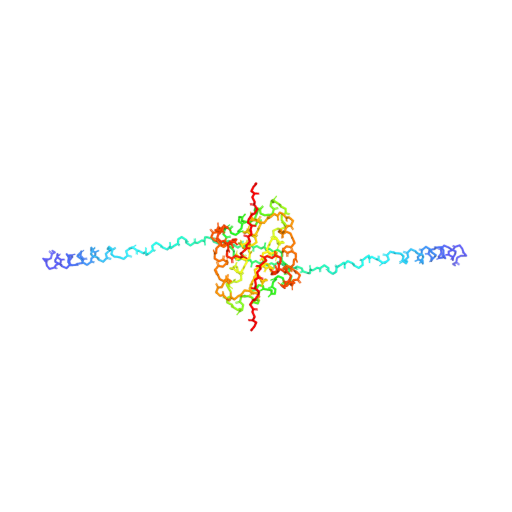94 1 98.81 91 ALA A CA 1
ATOM 720 C C . ALA A 1 91 ? 5.559 1.369 -8.617 1 98.81 91 ALA A C 1
ATOM 722 O O . ALA A 1 91 ? 4.676 1.946 -9.258 1 98.81 91 ALA A O 1
ATOM 723 N N . GLU A 1 92 ? 6.445 2.031 -7.93 1 98.5 92 GLU A N 1
ATOM 724 C CA . GLU A 1 92 ? 6.488 3.49 -7.875 1 98.5 92 GLU A CA 1
ATOM 725 C C . GLU A 1 92 ? 6.703 4.086 -9.266 1 98.5 92 GLU A C 1
ATOM 727 O O . GLU A 1 92 ? 6.262 5.207 -9.539 1 98.5 92 GLU A O 1
ATOM 732 N N . GLU A 1 93 ? 7.316 3.344 -10.086 1 98.31 93 GLU A N 1
ATOM 733 C CA . GLU A 1 93 ? 7.625 3.82 -11.43 1 98.31 93 GLU A CA 1
ATOM 734 C C . GLU A 1 93 ? 6.594 3.336 -12.438 1 98.31 93 GLU A C 1
ATOM 736 O O . GLU A 1 93 ? 6.754 3.537 -13.648 1 98.31 93 GLU A O 1
ATOM 741 N N . ASP A 1 94 ? 5.582 2.734 -12.008 1 98.31 94 ASP A N 1
ATOM 742 C CA . ASP A 1 94 ? 4.496 2.213 -12.828 1 98.31 94 ASP A CA 1
ATOM 743 C C . ASP A 1 94 ? 5.023 1.241 -13.883 1 98.31 94 ASP A C 1
ATOM 745 O O . ASP A 1 94 ? 4.527 1.21 -15.008 1 98.31 94 ASP A O 1
ATOM 749 N N . ARG A 1 95 ? 6.074 0.6 -13.602 1 98.06 95 ARG A N 1
ATOM 750 C CA . ARG A 1 95 ? 6.605 -0.456 -14.461 1 98.06 95 ARG A CA 1
ATOM 751 C C . ARG A 1 95 ? 5.957 -1.798 -14.133 1 98.06 95 ARG A C 1
ATOM 753 O O . ARG A 1 95 ? 6.629 -2.723 -13.672 1 98.06 95 ARG A O 1
ATOM 760 N N . PHE A 1 96 ? 4.762 -1.966 -14.602 1 97.62 96 PHE A N 1
ATOM 761 C CA . PHE A 1 96 ? 3.863 -3.02 -14.141 1 97.62 96 PHE A CA 1
ATOM 762 C C . PHE A 1 96 ? 4.332 -4.383 -14.641 1 97.62 96 PHE A C 1
ATOM 764 O O . PHE A 1 96 ? 4.242 -5.375 -13.914 1 97.62 96 PHE A O 1
ATOM 771 N N . GLU A 1 97 ? 4.824 -4.434 -15.898 1 96 97 GLU A N 1
ATOM 772 C CA . GLU A 1 97 ? 5.293 -5.703 -16.438 1 96 97 GLU A CA 1
ATOM 773 C C . GLU A 1 97 ? 6.508 -6.219 -15.672 1 96 97 GLU A C 1
ATOM 775 O O . GLU A 1 97 ? 6.578 -7.398 -15.328 1 96 97 GLU A O 1
ATOM 780 N N . GLU A 1 98 ? 7.457 -5.387 -15.438 1 97.19 98 GLU A N 1
ATOM 781 C CA . GLU A 1 98 ? 8.641 -5.77 -14.68 1 97.19 98 GLU A CA 1
ATOM 782 C C . GLU A 1 98 ? 8.289 -6.098 -13.234 1 97.19 98 GLU A C 1
ATOM 784 O O . GLU A 1 98 ? 8.898 -6.98 -12.625 1 97.19 98 GLU A O 1
ATOM 789 N N . PHE A 1 99 ? 7.418 -5.367 -12.625 1 97.62 99 PHE A N 1
ATOM 790 C CA . PHE A 1 99 ? 6.891 -5.633 -11.297 1 97.62 99 PHE A CA 1
ATOM 791 C C . PHE A 1 99 ? 6.324 -7.043 -11.203 1 97.62 99 PHE A C 1
ATOM 793 O O . PHE A 1 99 ? 6.668 -7.801 -10.297 1 97.62 99 PHE A O 1
ATOM 800 N N . ALA A 1 100 ? 5.484 -7.363 -12.219 1 96.19 100 ALA A N 1
ATOM 801 C CA . ALA A 1 100 ? 4.887 -8.695 -12.281 1 96.19 100 ALA A CA 1
ATOM 802 C C . ALA A 1 100 ? 5.957 -9.773 -12.438 1 96.19 100 ALA A C 1
ATOM 804 O O . ALA A 1 100 ? 5.918 -10.797 -11.758 1 96.19 100 ALA A O 1
ATOM 805 N N . ASP A 1 101 ? 6.887 -9.508 -13.32 1 94.12 101 ASP A N 1
ATOM 806 C CA . ASP A 1 101 ? 7.969 -10.453 -13.578 1 94.12 101 ASP A CA 1
ATOM 807 C C . ASP A 1 101 ? 8.781 -10.711 -12.312 1 94.12 101 ASP A C 1
ATOM 809 O O . ASP A 1 101 ? 9.109 -11.859 -12.008 1 94.12 101 ASP A O 1
ATOM 813 N N . ARG A 1 102 ? 9.039 -9.664 -11.609 1 93.75 102 ARG A N 1
ATOM 814 C CA . ARG A 1 102 ? 9.875 -9.766 -10.414 1 93.75 102 ARG A CA 1
ATOM 815 C C . ARG A 1 102 ? 9.188 -10.586 -9.336 1 93.75 102 ARG A C 1
ATOM 817 O O . ARG A 1 102 ? 9.844 -11.305 -8.57 1 93.75 102 ARG A O 1
ATOM 824 N N . LEU A 1 103 ? 7.879 -10.492 -9.289 1 93.88 103 LEU A N 1
ATOM 825 C CA . LEU A 1 103 ? 7.121 -11.234 -8.281 1 93.88 103 LEU A CA 1
ATOM 826 C C . LEU A 1 103 ? 6.734 -12.617 -8.805 1 93.88 103 LEU A C 1
ATOM 828 O O . LEU A 1 103 ? 6.227 -13.445 -8.047 1 93.88 103 LEU A O 1
ATOM 832 N N . GLY A 1 104 ? 6.922 -12.844 -10.07 1 87.81 104 GLY A N 1
ATOM 833 C CA . GLY A 1 104 ? 6.543 -14.109 -10.672 1 87.81 104 GLY A CA 1
ATOM 834 C C . GLY A 1 104 ? 5.055 -14.227 -10.93 1 87.81 104 GLY A C 1
ATOM 835 O O . GLY A 1 104 ? 4.484 -15.312 -10.82 1 87.81 104 GLY A O 1
ATOM 836 N N . ILE A 1 105 ? 4.449 -13.07 -11.141 1 89.44 105 ILE A N 1
ATOM 837 C CA . ILE A 1 105 ? 3.012 -13.023 -11.391 1 89.44 105 ILE A CA 1
ATOM 838 C C . ILE A 1 105 ? 2.746 -13.016 -12.898 1 89.44 105 ILE A C 1
ATOM 840 O O . ILE A 1 105 ? 3.395 -12.281 -13.641 1 89.44 105 ILE A O 1
ATOM 844 N N . GLU A 1 106 ? 1.823 -13.883 -13.273 1 82.31 106 GLU A N 1
ATOM 845 C CA . GLU A 1 106 ? 1.321 -13.828 -14.641 1 82.31 106 GLU A CA 1
ATOM 846 C C . GLU A 1 106 ? 0.234 -12.766 -14.789 1 82.31 106 GLU A C 1
ATOM 848 O O . GLU A 1 106 ? -0.747 -12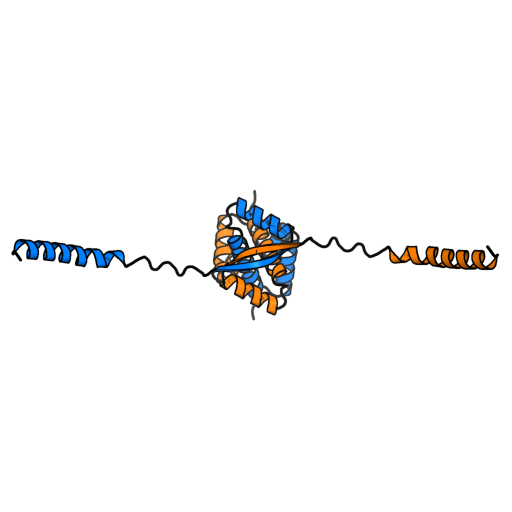.766 -14.039 1 82.31 106 GLU A O 1
ATOM 853 N N . ILE A 1 107 ? 0.45 -11.789 -15.711 1 83.31 107 ILE A N 1
ATOM 854 C CA . ILE A 1 107 ? -0.449 -10.648 -15.859 1 83.31 107 ILE A CA 1
ATOM 855 C C . ILE A 1 107 ? -1.719 -11.086 -16.594 1 83.31 107 ILE A C 1
ATOM 857 O O . ILE A 1 107 ? -1.672 -11.945 -17.469 1 83.31 107 ILE A O 1
ATOM 861 N N . LYS A 1 108 ? -2.738 -10.484 -16.172 1 74.25 108 LYS A N 1
ATOM 862 C CA . LYS A 1 108 ? -4.023 -10.719 -16.828 1 74.25 108 LYS A CA 1
ATOM 863 C C . LYS A 1 108 ? -3.992 -10.258 -18.281 1 74.25 108 LYS A C 1
ATOM 865 O O . LYS A 1 108 ? -3.373 -9.234 -18.594 1 74.25 108 LYS A O 1
ATOM 870 N N . GLU A 1 109 ? -4.234 -11.148 -19.266 1 60.94 109 GLU A N 1
ATOM 871 C CA . GLU A 1 109 ? -4.453 -10.734 -20.656 1 60.94 109 GLU A CA 1
ATOM 872 C C . GLU A 1 109 ? -5.746 -9.945 -20.797 1 60.94 109 GLU A C 1
ATOM 874 O O . GLU A 1 109 ? -6.727 -10.211 -20.094 1 60.94 109 GLU A O 1
ATOM 879 N N . GLU A 1 110 ? -5.672 -8.602 -21.281 1 48.09 110 GLU A N 1
ATOM 880 C CA . GLU A 1 110 ? -6.938 -7.969 -21.625 1 48.09 110 GLU A CA 1
ATOM 881 C C . GLU A 1 110 ? -7.84 -8.93 -22.391 1 48.09 110 GLU A C 1
ATOM 883 O O . GLU A 1 110 ? -7.355 -9.805 -23.109 1 48.09 110 GLU A O 1
ATOM 888 N N . MET B 1 1 ? 32.906 64.125 -10.773 1 36.94 1 MET B N 1
ATOM 889 C CA . MET B 1 1 ? 32.906 62.656 -10.641 1 36.94 1 MET B CA 1
ATOM 890 C C . MET B 1 1 ? 34.219 62.062 -11.078 1 36.94 1 MET B C 1
ATOM 892 O O . MET B 1 1 ? 34.625 62.188 -12.242 1 36.94 1 MET B O 1
ATOM 896 N N . SER B 1 2 ? 35.25 61.812 -10.102 1 56.62 2 SER B N 1
ATOM 897 C CA . SER B 1 2 ? 36.656 61.719 -10.359 1 56.62 2 SER B CA 1
ATOM 898 C C . SER B 1 2 ? 37 60.375 -11.023 1 56.62 2 SER B C 1
ATOM 900 O O . SER B 1 2 ? 36.219 59.438 -10.961 1 56.62 2 SER B O 1
ATOM 902 N N . ASN B 1 3 ? 38.094 60.25 -11.75 1 64.44 3 ASN B N 1
ATOM 903 C CA . ASN B 1 3 ? 38.656 59.125 -12.453 1 64.44 3 ASN B CA 1
ATOM 904 C C . ASN B 1 3 ? 38.75 57.875 -11.547 1 64.44 3 ASN B C 1
ATOM 906 O O . ASN B 1 3 ? 38.688 56.75 -12.023 1 64.44 3 ASN B O 1
ATOM 910 N N . ASP B 1 4 ? 38.938 58.156 -10.242 1 61.66 4 ASP B N 1
ATOM 911 C CA . ASP B 1 4 ? 39.062 57.031 -9.312 1 61.66 4 ASP B CA 1
ATOM 912 C C . ASP B 1 4 ? 37.688 56.344 -9.109 1 61.66 4 ASP B C 1
ATOM 914 O O . ASP B 1 4 ? 37.625 55.125 -8.93 1 61.66 4 ASP B O 1
ATOM 918 N N . ASP B 1 5 ? 36.562 57.094 -9.203 1 59.75 5 ASP B N 1
ATOM 919 C CA . ASP B 1 5 ? 35.219 56.5 -9.078 1 59.75 5 ASP B CA 1
ATOM 920 C C . ASP B 1 5 ? 34.906 55.656 -10.297 1 59.75 5 ASP B C 1
ATOM 922 O O . ASP B 1 5 ? 34.25 54.594 -10.172 1 59.75 5 ASP B O 1
ATOM 926 N N . LEU B 1 6 ? 35.5 56.062 -11.469 1 56.56 6 LEU B N 1
ATOM 927 C CA . LEU B 1 6 ? 35.281 55.312 -12.695 1 56.56 6 LEU B CA 1
ATOM 928 C C . LEU B 1 6 ? 36.031 53.969 -12.664 1 56.56 6 LEU B C 1
ATOM 930 O O . LEU B 1 6 ? 35.5 52.938 -13.102 1 56.56 6 LEU B O 1
ATOM 934 N N . ASN B 1 7 ? 37.25 53.938 -12.055 1 54.56 7 ASN B N 1
ATOM 935 C CA . ASN B 1 7 ? 38 52.688 -12.023 1 54.56 7 ASN B CA 1
ATOM 936 C C . ASN B 1 7 ? 37.406 51.719 -11.023 1 54.56 7 ASN B C 1
ATOM 938 O O . ASN B 1 7 ? 37.438 50.5 -11.242 1 54.56 7 ASN B O 1
ATOM 942 N N . ALA B 1 8 ? 36.875 52.188 -9.828 1 55.88 8 ALA B N 1
ATOM 943 C CA . ALA B 1 8 ? 36.219 51.312 -8.875 1 55.88 8 ALA B CA 1
ATOM 944 C C . ALA B 1 8 ? 34.906 50.75 -9.453 1 55.88 8 ALA B C 1
ATOM 946 O O . ALA B 1 8 ? 34.594 49.562 -9.227 1 55.88 8 ALA B O 1
ATOM 947 N N . LEU B 1 9 ? 34.25 51.438 -10.328 1 52.72 9 LEU B N 1
ATOM 948 C CA . LEU B 1 9 ? 33.062 50.938 -11 1 52.72 9 LEU B CA 1
ATOM 949 C C . LEU B 1 9 ? 33.438 49.844 -12.016 1 52.72 9 LEU B C 1
ATOM 951 O O . LEU B 1 9 ? 32.719 48.875 -12.188 1 52.72 9 LEU B O 1
ATOM 955 N N . LYS B 1 10 ? 34.656 49.906 -12.602 1 51.03 10 LYS B N 1
ATOM 956 C CA . LYS B 1 10 ? 35.094 48.875 -13.539 1 51.03 10 LYS B CA 1
ATOM 957 C C . LYS B 1 10 ? 35.469 47.594 -12.805 1 51.03 10 LYS B C 1
ATOM 959 O O . LYS B 1 10 ? 35.156 46.5 -13.281 1 51.03 10 LYS B O 1
ATOM 964 N N . LYS B 1 11 ? 36.125 47.75 -11.656 1 46.12 11 LYS B N 1
ATOM 965 C CA . LYS B 1 11 ? 36.469 46.562 -10.906 1 46.12 11 LYS B CA 1
ATOM 966 C C . LYS B 1 11 ? 35.219 45.844 -10.383 1 46.12 11 LYS B C 1
ATOM 968 O O . LYS B 1 11 ? 35.156 44.625 -10.375 1 46.12 11 LYS B O 1
ATOM 973 N N . LEU B 1 12 ? 34.156 46.625 -10 1 49.06 12 LEU B N 1
ATOM 974 C CA . LEU B 1 12 ? 32.938 45.969 -9.594 1 49.06 12 LEU B CA 1
ATOM 975 C C . LEU B 1 12 ? 32.25 45.312 -10.781 1 49.06 12 LEU B C 1
ATOM 977 O O . LEU B 1 12 ? 31.625 44.25 -10.633 1 49.06 12 LEU B O 1
ATOM 981 N N . LYS B 1 13 ? 32.406 45.844 -12.008 1 44.78 13 LYS B N 1
ATOM 982 C CA . LYS B 1 13 ? 31.859 45.219 -13.203 1 44.78 13 LYS B CA 1
ATOM 983 C C . LYS B 1 13 ? 32.594 43.938 -13.531 1 44.78 13 LYS B C 1
ATOM 985 O O . LYS B 1 13 ? 31.984 42.969 -14 1 44.78 13 LYS B O 1
ATOM 990 N N . GLU B 1 14 ? 33.906 43.875 -13.312 1 45.53 14 GLU B N 1
ATOM 991 C CA . GLU B 1 14 ? 34.625 42.688 -13.664 1 45.53 14 GLU B CA 1
ATOM 992 C C . GLU B 1 14 ? 34.312 41.531 -12.695 1 45.53 14 GLU B C 1
ATOM 994 O O . GLU B 1 14 ? 34.312 40.375 -13.086 1 45.53 14 GLU B O 1
ATOM 999 N N . ILE B 1 15 ? 34.188 41.844 -11.336 1 43.88 15 ILE B N 1
ATOM 1000 C CA . ILE B 1 15 ? 33.812 40.719 -10.453 1 43.88 15 ILE B CA 1
ATOM 1001 C C . ILE B 1 15 ? 32.406 40.281 -10.75 1 43.88 15 ILE B C 1
ATOM 1003 O O . ILE B 1 15 ? 32.062 39.094 -10.609 1 43.88 15 ILE B O 1
ATOM 1007 N N . SER B 1 16 ? 31.469 41.188 -11.25 1 42.66 16 SER B N 1
ATOM 1008 C CA . SER B 1 16 ? 30.094 40.781 -11.547 1 42.66 16 SER B CA 1
ATOM 1009 C C . SER B 1 16 ? 30.062 39.875 -12.773 1 42.66 16 SER B C 1
ATOM 1011 O O . SER B 1 16 ? 29.125 39.062 -12.922 1 42.66 16 SER B O 1
ATOM 1013 N N . SER B 1 17 ? 30.969 40.062 -13.734 1 44.12 17 SER B N 1
ATOM 1014 C CA . SER B 1 17 ? 30.812 39.219 -14.938 1 44.12 17 SER B CA 1
ATOM 1015 C C . SER B 1 17 ? 31.203 37.781 -14.664 1 44.12 17 SER B C 1
ATOM 1017 O O . SER B 1 17 ? 30.625 36.844 -15.242 1 44.12 17 SER B O 1
ATOM 1019 N N . GLY B 1 18 ? 32.344 37.562 -14.023 1 37.84 18 GLY B N 1
ATOM 1020 C CA . GLY B 1 18 ? 32.812 36.188 -13.938 1 37.84 18 GLY B CA 1
ATOM 1021 C C . GLY B 1 18 ? 31.953 35.312 -13.023 1 37.84 18 GLY B C 1
ATOM 1022 O O . GLY B 1 18 ? 31.953 34.094 -13.141 1 37.84 18 GLY B O 1
ATOM 1023 N N . THR B 1 19 ? 31.641 35.812 -11.812 1 38.69 19 THR B N 1
ATOM 1024 C CA . THR B 1 19 ? 31 34.906 -10.859 1 38.69 19 THR B CA 1
ATOM 1025 C C . THR B 1 19 ? 29.594 34.531 -11.32 1 38.69 19 THR B C 1
ATOM 1027 O O . THR B 1 19 ? 28.906 33.75 -10.664 1 38.69 19 THR B O 1
ATOM 1030 N N . VAL B 1 20 ? 29.016 35.188 -12.32 1 39.06 20 VAL B N 1
ATOM 1031 C CA . VAL B 1 20 ? 27.641 34.844 -12.625 1 39.06 20 VAL B CA 1
ATOM 1032 C C . VAL B 1 20 ? 27.594 33.469 -13.273 1 39.06 20 VAL B C 1
ATOM 1034 O O . VAL B 1 20 ? 26.516 32.875 -13.406 1 39.06 20 VAL B O 1
ATOM 1037 N N . LYS B 1 21 ? 28.625 33.156 -14.117 1 41.69 21 LYS B N 1
ATOM 1038 C CA . LYS B 1 21 ? 28.359 32 -14.969 1 41.69 21 LYS B CA 1
ATOM 1039 C C . LYS B 1 21 ? 28.219 30.734 -14.148 1 41.69 21 LYS B C 1
ATOM 1041 O O . LYS B 1 21 ? 27.453 29.844 -14.5 1 41.69 21 LYS B O 1
ATOM 1046 N N . GLN B 1 22 ? 29.203 30.516 -13.289 1 39.31 22 GLN B N 1
ATOM 1047 C CA . GLN B 1 22 ? 29.281 29.141 -12.797 1 39.31 22 GLN B CA 1
ATOM 1048 C C . GLN B 1 22 ? 28.125 28.828 -11.852 1 39.31 22 GLN B C 1
ATOM 1050 O O . GLN B 1 22 ? 27.953 27.688 -11.445 1 39.31 22 GLN B O 1
ATOM 1055 N N . ILE B 1 23 ? 27.641 29.875 -11.234 1 39.34 23 ILE B N 1
ATOM 1056 C CA . ILE B 1 23 ? 26.75 29.484 -10.156 1 39.34 23 ILE B CA 1
ATOM 1057 C C . ILE B 1 23 ? 25.484 28.859 -10.742 1 39.34 23 ILE B C 1
ATOM 1059 O O . ILE B 1 23 ? 24.703 28.234 -10.031 1 39.34 23 ILE B O 1
ATOM 1063 N N . THR B 1 24 ? 25.172 29.344 -11.969 1 40 24 THR B N 1
ATOM 1064 C CA . THR B 1 24 ? 23.766 29.016 -12.219 1 40 24 THR B CA 1
ATOM 1065 C C . THR B 1 24 ? 23.625 27.531 -12.531 1 40 24 THR B C 1
ATOM 1067 O O . THR B 1 24 ? 22.516 27.062 -12.836 1 40 24 THR B O 1
ATOM 1070 N N . SER B 1 25 ? 24.719 26.891 -13.086 1 41 25 SER B N 1
ATOM 1071 C CA . SER B 1 25 ? 24.188 25.578 -13.422 1 41 25 SER B CA 1
ATOM 1072 C C . SER B 1 25 ? 23.719 24.844 -12.172 1 41 25 SER B C 1
ATOM 1074 O O . SER B 1 25 ? 24.516 24.172 -11.5 1 41 25 SER B O 1
ATOM 1076 N N . LEU B 1 26 ? 23.047 25.438 -11.266 1 40.56 26 LEU B N 1
ATOM 1077 C CA . LEU B 1 26 ? 22.484 24.578 -10.234 1 40.56 26 LEU B CA 1
ATOM 1078 C C . LEU B 1 26 ? 21.953 23.266 -10.844 1 40.56 26 LEU B C 1
ATOM 1080 O O . LEU B 1 26 ? 21.391 23.281 -11.938 1 40.56 26 LEU B O 1
ATOM 1084 N N . PRO B 1 27 ? 22.609 22.188 -10.492 1 45.38 27 PRO B N 1
ATOM 1085 C CA . PRO B 1 27 ? 22.016 20.953 -11.008 1 45.38 27 PRO B CA 1
ATOM 1086 C C . PRO B 1 27 ? 20.5 21 -11.055 1 45.38 27 PRO B C 1
ATOM 1088 O O . PRO B 1 27 ? 19.875 21.625 -10.203 1 45.38 27 PRO B O 1
ATOM 1091 N N . LYS B 1 28 ? 19.938 21.156 -12.211 1 46.47 28 LYS B N 1
ATOM 1092 C CA . LYS B 1 28 ? 18.484 21.016 -12.328 1 46.47 28 LYS B CA 1
ATOM 1093 C C . LYS B 1 28 ? 17.922 20.078 -11.266 1 46.47 28 LYS B C 1
ATOM 1095 O O . LYS B 1 28 ? 18.391 18.953 -11.125 1 46.47 28 LYS B O 1
ATOM 1100 N N . LYS B 1 29 ? 17.625 20.609 -10.078 1 48.94 29 LYS B N 1
ATOM 1101 C CA . LYS B 1 29 ? 16.938 19.828 -9.062 1 48.94 29 LYS B CA 1
ATOM 1102 C C . LYS B 1 29 ? 15.977 18.828 -9.703 1 48.94 29 LYS B C 1
ATOM 1104 O O . LYS B 1 29 ? 15.312 19.125 -10.695 1 48.94 29 LYS B O 1
ATOM 1109 N N . GLU B 1 30 ? 16.344 17.625 -9.766 1 49.38 30 GLU B N 1
ATOM 1110 C CA . GLU B 1 30 ? 15.391 16.625 -10.234 1 49.38 30 GLU B CA 1
ATOM 1111 C C . GLU B 1 30 ? 13.961 17.016 -9.875 1 49.38 30 GLU B C 1
ATOM 1113 O O . GLU B 1 30 ? 13.719 17.641 -8.836 1 49.38 30 GLU B O 1
ATOM 1118 N N . PRO B 1 31 ? 13.203 17.188 -10.867 1 53.09 31 PRO B N 1
ATOM 1119 C CA . PRO B 1 31 ? 11.828 17.594 -10.586 1 53.09 31 PRO B CA 1
ATOM 1120 C C . PRO B 1 31 ? 11.281 16.969 -9.305 1 53.09 31 PRO B C 1
ATOM 1122 O O . PRO B 1 31 ? 11.367 15.75 -9.117 1 53.09 31 PRO B O 1
ATOM 1125 N N . GLN B 1 32 ? 11.492 17.656 -8.219 1 64.12 32 GLN B N 1
ATOM 1126 C CA . GLN B 1 32 ? 10.961 17.172 -6.945 1 64.12 32 GLN B CA 1
ATOM 1127 C C . GLN B 1 32 ? 9.469 16.859 -7.055 1 64.12 32 GLN B C 1
ATOM 1129 O O . GLN B 1 32 ? 8.703 17.672 -7.598 1 64.12 32 GLN B O 1
ATOM 1134 N N . GLU B 1 33 ? 9.141 15.57 -6.992 1 80.5 33 GLU B N 1
ATOM 1135 C CA . GLU B 1 33 ? 7.719 15.234 -6.98 1 80.5 33 GLU B CA 1
ATOM 1136 C C . GLU B 1 33 ? 6.969 16.031 -5.918 1 80.5 33 GLU B C 1
ATOM 1138 O O . GLU B 1 33 ? 7.387 16.078 -4.758 1 80.5 33 GLU B O 1
ATOM 1143 N N . GLU B 1 34 ? 6.016 16.828 -6.41 1 90.94 34 GLU B N 1
ATOM 1144 C CA . GLU B 1 34 ? 5.195 17.656 -5.535 1 90.94 34 GLU B CA 1
ATOM 1145 C C . GLU B 1 34 ? 4.395 16.812 -4.551 1 90.94 34 GLU B C 1
ATOM 1147 O O . GLU B 1 34 ? 3.912 15.734 -4.906 1 90.94 34 GLU B O 1
ATOM 1152 N N . LYS B 1 35 ? 4.375 17.266 -3.355 1 95.31 35 LYS B N 1
ATOM 1153 C CA . LYS B 1 35 ? 3.607 16.594 -2.311 1 95.31 35 LYS B CA 1
ATOM 1154 C C . LYS B 1 35 ? 2.471 17.484 -1.81 1 95.31 35 LYS B C 1
ATOM 1156 O O . LYS B 1 35 ? 2.492 18.703 -2.008 1 95.31 35 LYS B O 1
ATOM 1161 N N . MET B 1 36 ? 1.476 16.812 -1.259 1 96.5 36 MET B N 1
ATOM 1162 C CA . MET B 1 36 ? 0.354 17.5 -0.619 1 96.5 36 MET B CA 1
ATOM 1163 C C . MET B 1 36 ? 0.046 16.875 0.74 1 96.5 36 MET B C 1
ATOM 1165 O O . MET B 1 36 ? 0.369 15.719 0.985 1 96.5 36 MET B O 1
ATOM 1169 N N . SER B 1 37 ? -0.497 17.719 1.574 1 95.94 37 SER B N 1
ATOM 1170 C CA . SER B 1 37 ? -1.004 17.219 2.852 1 95.94 37 SER B CA 1
ATOM 1171 C C . SER B 1 37 ? -2.41 16.656 2.705 1 95.94 37 SER B C 1
ATOM 1173 O O . SER B 1 37 ? -3.291 17.297 2.133 1 95.94 37 SER B O 1
ATOM 1175 N N . LYS B 1 38 ? -2.613 15.461 3.113 1 96.88 38 LYS B N 1
ATOM 1176 C CA . LYS B 1 38 ? -3.91 14.797 3.021 1 96.88 38 LYS B CA 1
ATOM 1177 C C . LYS B 1 38 ? -4.309 14.188 4.359 1 96.88 38 LYS B C 1
ATOM 1179 O O . LYS B 1 38 ? -3.518 13.477 4.988 1 96.88 38 LYS B O 1
ATOM 1184 N N . THR B 1 39 ? -5.535 14.594 4.859 1 97.06 39 THR B N 1
ATOM 1185 C CA . THR B 1 39 ? -6.109 13.945 6.031 1 97.06 39 THR B CA 1
ATOM 1186 C C . THR B 1 39 ? -6.945 12.734 5.629 1 97.06 39 THR B C 1
ATOM 1188 O O . THR B 1 39 ? -7.828 12.844 4.773 1 97.06 39 THR B O 1
ATOM 1191 N N . LEU B 1 40 ? -6.602 11.641 6.23 1 96.69 40 LEU B N 1
ATOM 1192 C CA . LEU B 1 40 ? -7.293 10.391 5.922 1 96.69 40 LEU B CA 1
ATOM 1193 C C . LEU B 1 40 ? -7.73 9.68 7.195 1 96.69 40 LEU B C 1
ATOM 1195 O O . LEU B 1 40 ? -7.078 9.797 8.234 1 96.69 40 LEU B O 1
ATOM 1199 N N . ARG B 1 41 ? -8.922 9.039 7.113 1 97.12 41 ARG B N 1
ATOM 1200 C CA . ARG B 1 41 ? -9.312 8.117 8.172 1 97.12 41 ARG B CA 1
ATOM 1201 C C . ARG B 1 41 ? -8.805 6.711 7.895 1 97.12 41 ARG B C 1
ATOM 1203 O O . ARG B 1 41 ? -9.234 6.07 6.93 1 97.12 41 ARG B O 1
ATOM 1210 N N . ILE B 1 42 ? -7.871 6.258 8.758 1 98.25 42 ILE B N 1
ATOM 1211 C CA . ILE B 1 42 ? -7.262 4.949 8.547 1 98.25 42 ILE B CA 1
ATOM 1212 C C . ILE B 1 42 ? -7.449 4.082 9.789 1 98.25 42 ILE B C 1
ATOM 1214 O O . ILE B 1 42 ? -7.723 4.598 10.875 1 98.25 42 ILE B O 1
ATOM 1218 N N . LYS B 1 43 ? -7.336 2.787 9.617 1 97.88 43 LYS B N 1
ATOM 1219 C CA . LYS B 1 43 ? -7.414 1.851 10.734 1 97.88 43 LYS B CA 1
ATOM 1220 C C . LYS B 1 43 ? -6.246 2.047 11.695 1 97.88 43 LYS B C 1
ATOM 1222 O O . LYS B 1 43 ? -5.133 2.361 11.273 1 97.88 43 LYS B O 1
ATOM 1227 N N . ASN B 1 44 ? -6.566 1.794 13.016 1 97.44 44 ASN B N 1
ATOM 1228 C CA . ASN B 1 44 ? -5.496 1.827 14.008 1 97.44 44 ASN B CA 1
ATOM 1229 C C . ASN B 1 44 ? -4.391 0.833 13.672 1 97.44 44 ASN B C 1
ATOM 1231 O O . ASN B 1 44 ? -3.209 1.125 13.859 1 97.44 44 ASN B O 1
ATOM 1235 N N . THR B 1 45 ? -4.781 -0.346 13.172 1 97.44 45 THR B N 1
ATOM 1236 C CA . THR B 1 45 ? -3.803 -1.363 12.805 1 97.44 45 THR B CA 1
ATOM 1237 C C . THR B 1 45 ? -2.936 -0.886 11.641 1 97.44 45 THR B C 1
ATOM 1239 O O . THR B 1 45 ? -1.75 -1.218 11.57 1 97.44 45 THR B O 1
ATOM 1242 N N . THR B 1 46 ? -3.502 -0.123 10.711 1 98.56 46 THR B N 1
ATOM 1243 C CA . THR B 1 46 ? -2.744 0.477 9.617 1 98.56 46 THR B CA 1
ATOM 1244 C C . THR B 1 46 ? -1.731 1.485 10.156 1 98.56 46 THR B C 1
ATOM 1246 O O . THR B 1 46 ? -0.573 1.492 9.734 1 98.56 46 THR B O 1
ATOM 1249 N N . HIS B 1 47 ? -2.225 2.316 11.07 1 98.31 47 HIS B N 1
ATOM 1250 C CA . HIS B 1 47 ? -1.319 3.273 11.695 1 98.31 47 HIS B CA 1
ATOM 1251 C C . HIS B 1 47 ? -0.153 2.564 12.375 1 98.31 47 HIS B C 1
ATOM 1253 O O . HIS B 1 47 ? 0.989 3.023 12.297 1 98.31 47 HIS B O 1
ATOM 1259 N N . GLU B 1 48 ? -0.348 1.521 13.094 1 98.62 48 GLU B N 1
ATOM 1260 C CA . GLU B 1 48 ? 0.702 0.747 13.75 1 98.62 48 GLU B CA 1
ATOM 1261 C C . GLU B 1 48 ? 1.715 0.22 12.742 1 98.62 48 GLU B C 1
ATOM 1263 O O . GLU B 1 48 ? 2.924 0.268 12.984 1 98.62 48 GLU B O 1
ATOM 1268 N N . LYS B 1 49 ? 1.224 -0.288 11.625 1 98.81 49 LYS B N 1
ATOM 1269 C CA . LYS B 1 49 ? 2.111 -0.783 10.578 1 98.81 49 LYS B CA 1
ATOM 1270 C C . LYS B 1 49 ? 2.955 0.346 9.992 1 98.81 49 LYS B C 1
ATOM 1272 O O . LYS B 1 49 ? 4.141 0.161 9.711 1 98.81 49 LYS B O 1
ATOM 1277 N N . ILE B 1 50 ? 2.346 1.551 9.758 1 98.88 50 ILE B N 1
ATOM 1278 C CA . ILE B 1 50 ? 3.072 2.721 9.273 1 98.88 50 ILE B CA 1
ATOM 1279 C C . ILE B 1 50 ? 4.203 3.061 10.242 1 98.88 50 ILE B C 1
ATOM 1281 O O . ILE B 1 50 ? 5.344 3.266 9.828 1 98.88 50 ILE B O 1
ATOM 1285 N N . ILE B 1 51 ? 3.883 3.072 11.5 1 98.81 51 ILE B N 1
ATOM 1286 C CA . ILE B 1 51 ? 4.863 3.428 12.523 1 98.81 51 ILE B CA 1
ATOM 1287 C C . ILE B 1 51 ? 5.984 2.391 12.547 1 98.81 51 ILE B C 1
ATOM 1289 O O . ILE B 1 51 ? 7.16 2.742 12.664 1 98.81 51 ILE B O 1
ATOM 1293 N N . GLU B 1 52 ? 5.652 1.088 12.516 1 98.88 52 GLU B N 1
ATOM 1294 C CA . GLU B 1 52 ? 6.676 0.046 12.5 1 98.88 52 GLU B CA 1
ATOM 1295 C C . GLU B 1 52 ? 7.617 0.211 11.312 1 98.88 52 GLU B C 1
ATOM 1297 O O . GLU B 1 52 ? 8.836 0.188 11.477 1 98.88 52 GLU B O 1
ATOM 1302 N N . MET B 1 53 ? 7.113 0.357 10.125 1 98.81 53 MET B N 1
ATOM 1303 C CA . MET B 1 53 ? 7.926 0.46 8.922 1 98.81 53 MET B CA 1
ATOM 1304 C C . MET B 1 53 ? 8.734 1.753 8.914 1 98.81 53 MET B C 1
ATOM 1306 O O . MET B 1 53 ? 9.867 1.782 8.43 1 98.81 53 MET B O 1
ATOM 1310 N N . TYR B 1 54 ? 8.133 2.828 9.461 1 98.62 54 TYR B N 1
ATOM 1311 C CA . TYR B 1 54 ? 8.875 4.059 9.68 1 98.62 54 TYR B CA 1
ATOM 1312 C C . TYR B 1 54 ? 10.094 3.811 10.562 1 98.62 54 TYR B C 1
ATOM 1314 O O . TYR B 1 54 ? 11.203 4.227 10.234 1 98.62 54 TYR B O 1
ATOM 1322 N N . GLY B 1 55 ? 9.883 3.145 11.68 1 98.38 55 GLY B N 1
ATOM 1323 C CA . GLY B 1 55 ? 10.961 2.855 12.617 1 98.38 55 GLY B CA 1
ATOM 1324 C C . GLY B 1 55 ? 12.055 1.993 12.023 1 98.38 55 GLY B C 1
ATOM 1325 O O . GLY B 1 55 ? 13.219 2.086 12.43 1 98.38 55 GLY B O 1
ATOM 1326 N N . LYS B 1 56 ? 11.703 1.182 11.047 1 98 56 LYS B N 1
ATOM 1327 C CA . LYS B 1 56 ? 12.656 0.275 10.406 1 98 56 LYS B CA 1
ATOM 1328 C C . LYS B 1 56 ? 13.211 0.878 9.125 1 98 56 LYS B C 1
ATOM 1330 O O . LYS B 1 56 ? 13.836 0.178 8.32 1 98 56 LYS B O 1
ATOM 1335 N N . LYS B 1 57 ? 12.93 2.129 8.859 1 97.38 57 LYS B N 1
ATOM 1336 C CA . LYS B 1 57 ? 13.547 2.965 7.836 1 97.38 57 LYS B CA 1
ATOM 1337 C C . LYS B 1 57 ? 13.109 2.535 6.441 1 97.38 57 LYS B C 1
ATOM 1339 O O . LYS B 1 57 ? 13.883 2.637 5.484 1 97.38 57 LYS B O 1
ATOM 1344 N N . VAL B 1 58 ? 11.953 1.972 6.383 1 98 58 VAL B N 1
ATOM 1345 C CA . VAL B 1 58 ? 11.359 1.684 5.078 1 98 58 VAL B CA 1
ATOM 1346 C C . VAL B 1 58 ? 11.078 2.99 4.34 1 98 58 VAL B C 1
ATOM 1348 O O . VAL B 1 58 ? 11.141 3.043 3.111 1 98 58 VAL B O 1
ATOM 1351 N N . GLY B 1 59 ? 10.789 4.07 5.023 1 97.25 59 GLY B N 1
ATOM 1352 C CA . GLY B 1 59 ? 10.469 5.414 4.566 1 97.25 59 GLY B CA 1
ATOM 1353 C C . GLY B 1 59 ? 9.82 6.27 5.637 1 97.25 59 GLY B C 1
ATOM 1354 O O . GLY B 1 59 ? 9.508 5.781 6.723 1 97.25 59 GLY B O 1
ATOM 1355 N N . SER B 1 60 ? 9.828 7.613 5.305 1 97.81 60 SER B N 1
ATOM 1356 C CA . SER B 1 60 ? 8.977 8.43 6.164 1 97.81 60 SER B CA 1
ATOM 1357 C C . SER B 1 60 ? 7.547 7.914 6.191 1 97.81 60 SER B C 1
ATOM 1359 O O . SER B 1 60 ? 7.184 7.039 5.398 1 97.81 60 SER B O 1
ATOM 1361 N N . GLN B 1 61 ? 6.781 8.359 7.168 1 98.5 61 GLN B N 1
ATOM 1362 C CA . GLN B 1 61 ? 5.402 7.887 7.262 1 98.5 61 GLN B CA 1
ATOM 1363 C C . GLN B 1 61 ? 4.645 8.141 5.961 1 98.5 61 GLN B C 1
ATOM 1365 O O . GLN B 1 61 ? 3.926 7.266 5.473 1 98.5 61 GLN B O 1
ATOM 1370 N N . GLY B 1 62 ? 4.703 9.414 5.359 1 98.25 62 GLY B N 1
ATOM 1371 C CA . GLY B 1 62 ? 4.113 9.703 4.062 1 98.25 62 GLY B CA 1
ATOM 1372 C C . GLY B 1 62 ? 4.637 8.812 2.951 1 98.25 62 GLY B C 1
ATOM 1373 O O . GLY B 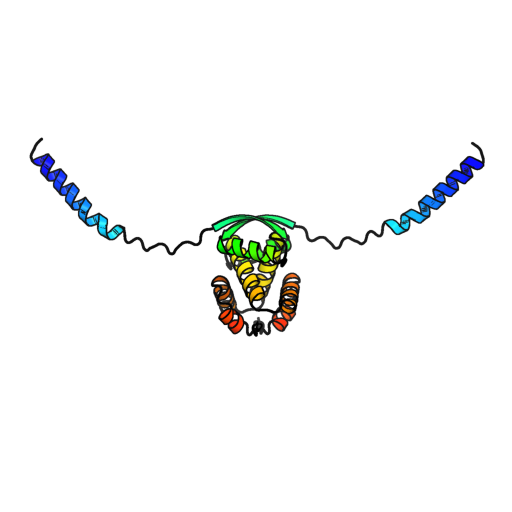1 62 ? 3.871 8.359 2.096 1 98.25 62 GLY B O 1
ATOM 1374 N N . GLU B 1 63 ? 5.934 8.508 2.973 1 98.38 63 GLU B N 1
ATOM 1375 C CA . GLU B 1 63 ? 6.547 7.656 1.957 1 98.38 63 GLU B CA 1
ATOM 1376 C C . GLU B 1 63 ? 6.047 6.219 2.061 1 98.38 63 GLU B C 1
ATOM 1378 O O . GLU B 1 63 ? 5.898 5.531 1.048 1 98.38 63 GLU B O 1
ATOM 1383 N N . VAL B 1 64 ? 5.867 5.707 3.268 1 98.88 64 VAL B N 1
ATOM 1384 C CA . VAL B 1 64 ? 5.316 4.371 3.465 1 98.88 64 VAL B CA 1
ATOM 1385 C C . VAL B 1 64 ? 3.949 4.27 2.793 1 98.88 64 VAL B C 1
ATOM 1387 O O . VAL B 1 64 ? 3.648 3.277 2.125 1 98.88 64 VAL B O 1
ATOM 1390 N N . VAL B 1 65 ? 3.152 5.324 2.955 1 98.88 65 VAL B N 1
ATOM 1391 C CA . VAL B 1 65 ? 1.841 5.348 2.318 1 98.88 65 VAL B CA 1
ATOM 1392 C C . VAL B 1 65 ? 2.002 5.441 0.802 1 98.88 65 VAL B C 1
ATOM 1394 O O . VAL B 1 65 ? 1.313 4.742 0.054 1 98.88 65 VAL B O 1
ATOM 1397 N N . ASP B 1 66 ? 2.926 6.273 0.343 1 98.88 66 ASP B N 1
ATOM 1398 C CA . ASP B 1 66 ? 3.195 6.371 -1.089 1 98.88 66 ASP B CA 1
ATOM 1399 C C . ASP B 1 66 ? 3.551 5.008 -1.677 1 98.88 66 ASP B C 1
ATOM 1401 O O . ASP B 1 66 ? 2.986 4.598 -2.693 1 98.88 66 ASP B O 1
ATOM 1405 N N . LYS B 1 67 ? 4.422 4.332 -1.002 1 98.94 67 LYS B N 1
ATOM 1406 C CA . LYS B 1 67 ? 4.867 3.014 -1.444 1 98.94 67 LYS B CA 1
ATOM 1407 C C . LYS B 1 67 ? 3.715 2.012 -1.422 1 98.94 67 LYS B C 1
ATOM 1409 O O . LYS B 1 67 ? 3.549 1.227 -2.357 1 98.94 67 LYS B O 1
ATOM 1414 N N . GLY B 1 68 ? 3.018 1.992 -0.323 1 98.94 68 GLY B N 1
ATOM 1415 C CA . GLY B 1 68 ? 1.893 1.078 -0.214 1 98.94 68 GLY B CA 1
ATOM 1416 C C . GLY B 1 68 ? 0.869 1.258 -1.319 1 98.94 68 GLY B C 1
ATOM 1417 O O . GLY B 1 68 ? 0.416 0.28 -1.918 1 98.94 68 GLY B O 1
ATOM 1418 N N . VAL B 1 69 ? 0.497 2.518 -1.601 1 98.94 69 VAL B N 1
ATOM 1419 C CA . VAL B 1 69 ? -0.496 2.803 -2.631 1 98.94 69 VAL B CA 1
ATOM 1420 C C . VAL B 1 69 ? 0.062 2.43 -4.004 1 98.94 69 VAL B C 1
ATOM 1422 O O . VAL B 1 69 ? -0.664 1.916 -4.859 1 98.94 69 VAL B O 1
ATOM 1425 N N . ALA B 1 70 ? 1.32 2.652 -4.23 1 98.94 70 ALA B N 1
ATOM 1426 C CA . ALA B 1 70 ? 1.94 2.266 -5.496 1 98.94 70 ALA B CA 1
ATOM 1427 C C . ALA B 1 70 ? 1.862 0.755 -5.703 1 98.94 70 ALA B C 1
ATOM 1429 O O . ALA B 1 70 ? 1.542 0.29 -6.801 1 98.94 70 ALA B O 1
ATOM 1430 N N . VAL B 1 71 ? 2.156 0.02 -4.691 1 98.94 71 VAL B N 1
ATOM 1431 C CA . VAL B 1 71 ? 2.15 -1.437 -4.789 1 98.94 71 VAL B CA 1
ATOM 1432 C C . VAL B 1 71 ? 0.723 -1.937 -4.992 1 98.94 71 VAL B C 1
ATOM 1434 O O . VAL B 1 71 ? 0.481 -2.824 -5.812 1 98.94 71 VAL B O 1
ATOM 1437 N N . LEU B 1 72 ? -0.189 -1.386 -4.254 1 98.94 72 LEU B N 1
ATOM 1438 C CA . LEU B 1 72 ? -1.587 -1.765 -4.43 1 98.94 72 LEU B CA 1
ATOM 1439 C C . LEU B 1 72 ? -2.051 -1.489 -5.855 1 98.94 72 LEU B C 1
ATOM 1441 O O . LEU B 1 72 ? -2.73 -2.32 -6.461 1 98.94 72 LEU B O 1
ATOM 1445 N N . TYR B 1 73 ? -1.742 -0.326 -6.359 1 98.88 73 TYR B N 1
ATOM 1446 C CA . TYR B 1 73 ? -2.121 0.086 -7.703 1 98.88 73 TYR B CA 1
ATOM 1447 C C . TYR B 1 73 ? -1.552 -0.867 -8.75 1 98.88 73 TYR B C 1
ATOM 1449 O O . TYR B 1 73 ? -2.248 -1.259 -9.688 1 98.88 73 TYR B O 1
ATOM 1457 N N . ALA B 1 74 ? -0.308 -1.18 -8.57 1 98.75 74 ALA B N 1
ATOM 1458 C CA . ALA B 1 74 ? 0.328 -2.115 -9.492 1 98.75 74 ALA B CA 1
ATOM 1459 C C . ALA B 1 74 ? -0.402 -3.457 -9.508 1 98.75 74 ALA B C 1
ATOM 1461 O O . ALA B 1 74 ? -0.692 -4.004 -10.57 1 98.75 74 ALA B O 1
ATOM 1462 N N . LEU B 1 75 ? -0.683 -4.012 -8.312 1 98.5 75 LEU B N 1
ATOM 1463 C CA . LEU B 1 75 ? -1.396 -5.281 -8.227 1 98.5 75 LEU B CA 1
ATOM 1464 C C . LEU B 1 75 ? -2.785 -5.168 -8.852 1 98.5 75 LEU B C 1
ATOM 1466 O O . LEU B 1 75 ? -3.25 -6.094 -9.516 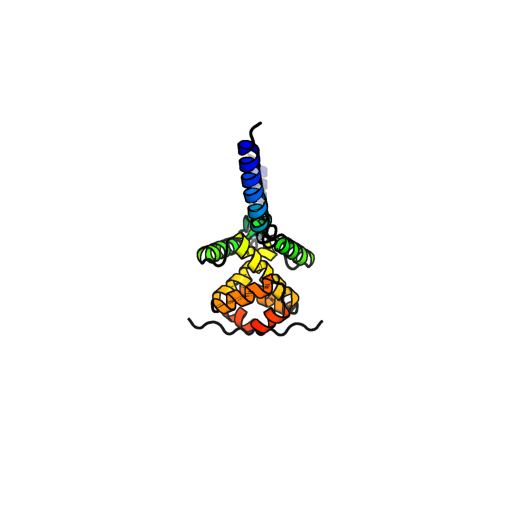1 98.5 75 LEU B O 1
ATOM 1470 N N . TRP B 1 76 ? -3.383 -4.023 -8.625 1 98.31 76 TRP B N 1
ATOM 1471 C CA . TRP B 1 76 ? -4.719 -3.775 -9.156 1 98.31 76 TRP B CA 1
ATOM 1472 C C . TRP B 1 76 ? -4.699 -3.762 -10.68 1 98.31 76 TRP B C 1
ATOM 1474 O O . TRP B 1 76 ? -5.648 -4.219 -11.328 1 98.31 76 TRP B O 1
ATOM 1484 N N . LYS B 1 77 ? -3.688 -3.234 -11.266 1 97.44 77 LYS B N 1
ATOM 1485 C CA . LYS B 1 77 ? -3.561 -3.127 -12.719 1 97.44 77 LYS B CA 1
ATOM 1486 C C . LYS B 1 77 ? -3.232 -4.48 -13.344 1 97.44 77 LYS B C 1
ATOM 1488 O O . LYS B 1 77 ? -3.588 -4.742 -14.492 1 97.44 77 LYS B O 1
ATOM 1493 N N . ILE B 1 78 ? -2.639 -5.398 -12.641 1 96.94 78 ILE B N 1
ATOM 1494 C CA . ILE B 1 78 ? -2.066 -6.547 -13.336 1 96.94 78 ILE B CA 1
ATOM 1495 C C . ILE B 1 78 ? -2.879 -7.801 -13.008 1 96.94 78 ILE B C 1
ATOM 1497 O O . ILE B 1 78 ? -2.889 -8.758 -13.781 1 96.94 78 ILE B O 1
ATOM 1501 N N . LEU B 1 79 ? -3.547 -7.848 -11.859 1 96.81 79 LEU B N 1
ATOM 1502 C CA . LEU B 1 79 ? -4.25 -9.062 -11.445 1 96.81 79 LEU B CA 1
ATOM 1503 C C . LEU B 1 79 ? -5.711 -9.016 -11.883 1 96.81 79 LEU B C 1
ATOM 1505 O O . LEU B 1 79 ? -6.332 -7.945 -11.875 1 96.81 79 LEU B O 1
ATOM 1509 N N . PRO B 1 80 ? -6.246 -10.211 -12.297 1 95 80 PRO B N 1
ATOM 1510 C CA . PRO B 1 80 ? -7.707 -10.266 -12.398 1 95 80 PRO B CA 1
ATOM 1511 C C . PRO B 1 80 ? -8.406 -9.852 -11.109 1 95 80 PRO B C 1
ATOM 1513 O O . PRO B 1 80 ? -7.867 -10.047 -10.016 1 95 80 PRO B O 1
ATOM 1516 N N . GLU B 1 81 ? -9.562 -9.305 -11.227 1 95.5 81 GLU B N 1
ATOM 1517 C CA . GLU B 1 81 ? -10.289 -8.688 -10.117 1 95.5 81 GLU B CA 1
ATOM 1518 C C . GLU B 1 81 ? -10.383 -9.641 -8.922 1 95.5 81 GLU B C 1
ATOM 1520 O O . GLU B 1 81 ? -10.102 -9.242 -7.789 1 95.5 81 GLU B O 1
ATOM 1525 N N . GLU B 1 82 ? -10.75 -10.914 -9.141 1 95.44 82 GLU B N 1
ATOM 1526 C CA . GLU B 1 82 ? -10.953 -11.852 -8.039 1 95.44 82 GLU B CA 1
ATOM 1527 C C . GLU B 1 82 ? -9.633 -12.188 -7.348 1 95.44 82 GLU B C 1
ATOM 1529 O O . GLU B 1 82 ? -9.586 -12.352 -6.129 1 95.44 82 GLU B O 1
ATOM 1534 N N . GLN B 1 83 ? -8.594 -12.359 -8.102 1 95.5 83 GLN B N 1
ATOM 1535 C CA . GLN B 1 83 ? -7.281 -12.617 -7.52 1 95.5 83 GLN B CA 1
ATOM 1536 C C . GLN B 1 83 ? -6.793 -11.414 -6.715 1 95.5 83 GLN B C 1
ATOM 1538 O O . GLN B 1 83 ? -6.211 -11.578 -5.641 1 95.5 83 GLN B O 1
ATOM 1543 N N . PHE B 1 84 ? -7.039 -10.25 -7.242 1 97.62 84 PHE B N 1
ATOM 1544 C CA . PHE B 1 84 ? -6.68 -9.023 -6.539 1 97.62 84 PHE B CA 1
ATOM 1545 C C . PHE B 1 84 ? -7.348 -8.961 -5.172 1 97.62 84 PHE B C 1
ATOM 1547 O O . PHE B 1 84 ? -6.684 -8.742 -4.16 1 97.62 84 PHE B O 1
ATOM 1554 N N . LYS B 1 85 ? -8.609 -9.164 -5.156 1 97.94 85 LYS B N 1
ATOM 1555 C CA . LYS B 1 85 ? -9.375 -9.109 -3.914 1 97.94 85 LYS B CA 1
ATOM 1556 C C . LYS B 1 85 ? -8.859 -10.125 -2.902 1 97.94 85 LYS B C 1
ATOM 1558 O O . LYS B 1 85 ? -8.75 -9.828 -1.711 1 97.94 85 LYS B O 1
ATOM 1563 N N . ARG B 1 86 ? -8.555 -11.297 -3.35 1 97.94 86 ARG B N 1
ATOM 1564 C CA . ARG B 1 86 ? -8.078 -12.344 -2.461 1 97.94 86 ARG B CA 1
ATOM 1565 C C . ARG B 1 86 ? -6.707 -11.992 -1.892 1 97.94 86 ARG B C 1
ATOM 1567 O O . ARG B 1 86 ? -6.461 -12.172 -0.696 1 97.94 86 ARG B O 1
ATOM 1574 N N . VAL B 1 87 ? -5.82 -11.555 -2.721 1 98.12 87 VAL B N 1
ATOM 1575 C CA . VAL B 1 87 ? -4.473 -11.195 -2.305 1 98.12 87 VAL B CA 1
ATOM 1576 C C . VAL B 1 87 ? -4.531 -10.086 -1.256 1 98.12 87 VAL B C 1
ATOM 1578 O O . VAL B 1 87 ? -3.863 -10.164 -0.223 1 98.12 87 VAL B O 1
ATOM 1581 N N . VAL B 1 88 ? -5.344 -9.078 -1.502 1 98.81 88 VAL B N 1
ATOM 1582 C CA . VAL B 1 88 ? -5.461 -7.945 -0.59 1 98.81 88 VAL B CA 1
ATOM 1583 C C . VAL B 1 88 ? -6.039 -8.414 0.744 1 98.81 88 VAL B C 1
ATOM 1585 O O . VAL B 1 88 ? -5.555 -8.023 1.809 1 98.81 88 VAL B O 1
ATOM 1588 N N . LYS B 1 89 ? -7.02 -9.266 0.661 1 98.69 89 LYS B N 1
ATOM 1589 C CA . LYS B 1 89 ? -7.637 -9.781 1.878 1 98.69 89 LYS B CA 1
ATOM 1590 C C . LYS B 1 89 ? -6.625 -10.531 2.736 1 98.69 89 LYS B C 1
ATOM 1592 O O . LYS B 1 89 ? -6.602 -10.375 3.959 1 98.69 89 LYS B O 1
ATOM 1597 N N . LEU B 1 90 ? -5.871 -11.305 2.17 1 98.81 90 LEU B N 1
ATOM 1598 C CA . LEU B 1 90 ? -4.855 -12.055 2.895 1 98.81 90 LEU B CA 1
ATOM 1599 C C . LEU B 1 90 ? -3.869 -11.117 3.584 1 98.81 90 LEU B C 1
ATOM 1601 O O . LEU B 1 90 ? -3.463 -11.359 4.723 1 98.81 90 LEU B O 1
ATOM 1605 N N . ALA B 1 91 ? -3.445 -10.086 2.889 1 98.81 91 ALA B N 1
ATOM 1606 C CA . ALA B 1 91 ? -2.539 -9.109 3.48 1 98.81 91 ALA B CA 1
ATOM 1607 C C . ALA B 1 91 ? -3.189 -8.406 4.672 1 98.81 91 ALA B C 1
ATOM 1609 O O . ALA B 1 91 ? -2.553 -8.219 5.711 1 98.81 91 ALA B O 1
ATOM 1610 N N . GLU B 1 92 ? -4.426 -8 4.539 1 98.5 92 GLU B N 1
ATOM 1611 C CA . GLU B 1 92 ? -5.16 -7.324 5.602 1 98.5 92 GLU B CA 1
ATOM 1612 C C . GLU B 1 92 ? -5.273 -8.211 6.84 1 98.5 92 GLU B C 1
ATOM 1614 O O . GLU B 1 92 ? -5.359 -7.703 7.965 1 98.5 92 GLU B O 1
ATOM 1619 N N . GLU B 1 93 ? -5.246 -9.453 6.613 1 98.31 93 GLU B N 1
ATOM 1620 C CA . GLU B 1 93 ? -5.402 -10.406 7.707 1 98.31 93 GLU B CA 1
ATOM 1621 C C . GLU B 1 93 ? -4.047 -10.906 8.203 1 98.31 93 GLU B C 1
ATOM 1623 O O . GLU B 1 93 ? -3.982 -11.812 9.039 1 98.31 93 GLU B O 1
ATOM 1628 N N . ASP B 1 94 ? -3.016 -10.383 7.738 1 98.31 94 ASP B N 1
ATOM 1629 C CA . ASP B 1 94 ? -1.647 -10.727 8.109 1 98.31 94 ASP B CA 1
ATOM 1630 C C . ASP B 1 94 ? -1.378 -12.211 7.871 1 98.31 94 ASP B C 1
ATOM 1632 O O . ASP B 1 94 ? -0.666 -12.852 8.648 1 98.31 94 ASP B O 1
ATOM 1636 N N . ARG B 1 95 ? -2.039 -12.789 6.957 1 98.12 95 ARG B N 1
ATOM 1637 C CA . ARG B 1 95 ? -1.784 -14.164 6.539 1 98.12 95 ARG B CA 1
ATOM 1638 C C . ARG B 1 95 ? -0.685 -14.219 5.484 1 98.12 95 ARG B C 1
ATOM 1640 O O . ARG B 1 95 ? -0.939 -14.586 4.336 1 98.12 95 ARG B O 1
ATOM 1647 N N . PHE B 1 96 ? 0.512 -14.078 5.938 1 97.62 96 PHE B N 1
ATOM 1648 C CA . PHE B 1 96 ? 1.654 -13.781 5.082 1 97.62 96 PHE B CA 1
ATOM 1649 C C . PHE B 1 96 ? 2.02 -14.992 4.23 1 97.62 96 PHE B C 1
ATOM 1651 O O . PHE B 1 96 ? 2.383 -14.852 3.062 1 97.62 96 PHE B O 1
ATOM 1658 N N . GLU B 1 97 ? 1.925 -16.219 4.84 1 96 97 GLU B N 1
ATOM 1659 C CA . GLU B 1 97 ? 2.258 -17.422 4.086 1 96 97 GLU B CA 1
ATOM 1660 C C . GLU B 1 97 ? 1.277 -17.641 2.938 1 96 97 GLU B C 1
ATOM 1662 O O . GLU B 1 97 ? 1.687 -17.938 1.814 1 96 97 GLU B O 1
ATOM 1667 N N . GLU B 1 98 ? 0.029 -17.531 3.193 1 97.25 98 GLU B N 1
ATOM 1668 C CA . GLU B 1 98 ? -0.985 -17.688 2.154 1 97.25 98 GLU B CA 1
ATOM 1669 C C . GLU B 1 98 ? -0.886 -16.562 1.117 1 97.25 98 GLU B C 1
ATOM 1671 O O . GLU B 1 98 ? -1.131 -16.797 -0.07 1 97.25 98 GLU B O 1
ATOM 1676 N N . PHE B 1 99 ? -0.629 -15.375 1.521 1 97.62 99 PHE B N 1
ATOM 1677 C CA . PHE B 1 99 ? -0.385 -14.234 0.644 1 97.62 99 PHE B CA 1
ATOM 1678 C C . PHE B 1 99 ? 0.735 -14.539 -0.343 1 97.62 99 PHE B C 1
ATOM 1680 O O . PHE B 1 99 ? 0.575 -14.352 -1.551 1 97.62 99 PHE B O 1
ATOM 1687 N N . ALA B 1 100 ? 1.839 -15.062 0.234 1 96.25 100 ALA B N 1
ATOM 1688 C CA . ALA B 1 100 ? 2.984 -15.43 -0.595 1 96.25 100 ALA B CA 1
ATOM 1689 C C . ALA B 1 100 ? 2.619 -16.531 -1.579 1 96.25 100 ALA B C 1
ATOM 1691 O O . ALA B 1 100 ? 2.969 -16.469 -2.76 1 96.25 100 ALA B O 1
ATOM 1692 N N . ASP B 1 101 ? 1.92 -17.531 -1.071 1 94.19 101 ASP B N 1
ATOM 1693 C CA . ASP B 1 101 ? 1.508 -18.656 -1.901 1 94.19 101 ASP B CA 1
ATOM 1694 C C . ASP B 1 101 ? 0.63 -18.188 -3.062 1 94.19 101 ASP B C 1
ATOM 1696 O O . ASP B 1 101 ? 0.81 -18.641 -4.199 1 94.19 101 ASP B O 1
ATOM 1700 N N . ARG B 1 102 ? -0.25 -17.297 -2.756 1 93.81 102 ARG B N 1
ATOM 1701 C CA . ARG B 1 102 ? -1.2 -16.828 -3.762 1 93.81 102 ARG B CA 1
ATOM 1702 C C . ARG B 1 102 ? -0.492 -16.062 -4.867 1 93.81 102 ARG B C 1
ATOM 1704 O O . ARG B 1 102 ? -0.901 -16.109 -6.031 1 93.81 102 ARG B O 1
ATOM 1711 N N . LEU B 1 103 ? 0.552 -15.375 -4.492 1 93.88 103 LEU B N 1
ATOM 1712 C CA . LEU B 1 103 ? 1.3 -14.594 -5.469 1 93.88 103 LEU B CA 1
ATOM 1713 C C . LEU B 1 103 ? 2.4 -15.43 -6.109 1 93.88 103 LEU B C 1
ATOM 1715 O O . LEU B 1 103 ? 3.039 -15 -7.07 1 93.88 103 LEU B O 1
ATOM 1719 N N . GLY B 1 104 ? 2.658 -16.594 -5.566 1 88 104 GLY B N 1
ATOM 1720 C CA . GLY B 1 104 ? 3.721 -17.438 -6.074 1 88 104 GLY B CA 1
ATOM 1721 C C . GLY B 1 104 ? 5.102 -17 -5.633 1 88 104 GLY B C 1
ATOM 1722 O O . GLY B 1 104 ? 6.074 -17.141 -6.379 1 88 104 GLY B O 1
ATOM 1723 N N . ILE B 1 105 ? 5.129 -16.359 -4.488 1 89.31 105 ILE B N 1
ATOM 1724 C CA . ILE B 1 105 ? 6.387 -15.852 -3.945 1 89.31 105 ILE B CA 1
ATOM 1725 C C . ILE B 1 105 ? 6.969 -16.859 -2.963 1 89.31 105 ILE B C 1
ATOM 1727 O O . ILE B 1 105 ? 6.25 -17.406 -2.117 1 89.31 105 ILE B O 1
ATOM 1731 N N . GLU B 1 106 ? 8.25 -17.109 -3.164 1 82.31 106 GLU B N 1
ATOM 1732 C CA . GLU B 1 106 ? 8.984 -17.891 -2.162 1 82.31 106 GLU B CA 1
ATOM 1733 C C . GLU B 1 106 ? 9.438 -17 -1.007 1 82.31 106 GLU B C 1
ATOM 1735 O O . GLU B 1 106 ? 10.086 -15.977 -1.222 1 82.31 106 GLU B O 1
ATOM 1740 N N . ILE B 1 107 ? 9.023 -17.359 0.251 1 83.88 107 ILE B N 1
ATOM 1741 C CA . ILE B 1 107 ? 9.289 -16.516 1.42 1 83.88 107 ILE B CA 1
ATOM 1742 C C . ILE B 1 107 ? 10.75 -16.672 1.839 1 83.88 107 ILE B C 1
ATOM 1744 O O . ILE B 1 107 ? 11.328 -17.75 1.713 1 83.88 107 ILE B O 1
ATOM 1748 N N . LYS B 1 108 ? 11.234 -15.609 2.289 1 75 108 LYS B N 1
ATOM 1749 C CA . LYS B 1 108 ? 12.594 -15.594 2.822 1 75 108 LYS B CA 1
ATOM 1750 C C . LYS B 1 108 ? 12.711 -16.484 4.051 1 75 108 LYS B C 1
ATOM 1752 O O . LYS B 1 108 ? 11.781 -16.562 4.859 1 75 108 LYS B O 1
ATOM 1757 N N . GLU B 1 109 ? 13.57 -17.516 4.035 1 61.88 109 GLU B N 1
ATOM 1758 C CA . GLU B 1 109 ? 13.898 -18.281 5.234 1 61.88 109 GLU B CA 1
ATOM 1759 C C . GLU B 1 109 ? 14.656 -17.422 6.242 1 61.88 109 GLU B C 1
ATOM 1761 O O . GLU B 1 109 ? 15.453 -16.562 5.859 1 61.88 109 GLU B O 1
ATOM 1766 N N . GLU B 1 110 ? 14.086 -17.219 7.543 1 48.44 110 GLU B N 1
ATOM 1767 C CA . GLU B 1 110 ? 14.945 -16.609 8.547 1 48.44 110 GLU B CA 1
ATOM 1768 C C . GLU B 1 110 ? 16.359 -17.172 8.5 1 48.44 110 GLU B C 1
ATOM 1770 O O . GLU B 1 110 ? 16.547 -18.344 8.141 1 48.44 110 GLU B O 1
#

Foldseek 3Di:
DDPVVVVVVVVVVVVVVPVVPPPPPPVPPPPPPDDDDDDDDDDPVVVVVLVVCVVVPVDHSVVVVVVVVVVLVVLVVPDDPVLSVVLVVCVVVVVVVVNCVSVVHDDDDD/DDPVVVVVVVVVVVVVPPVPPPPPPPPPPPPPPDDDDDDDDDDPVVVVVLVVCVVVPVDHSVVVVVVVVVVLVVLVVPDDPVLSVVLVVCVVVVVVVVNCVSVVHDDDDD

Sequence (220 aa):
MSNDDLNALKKLKEISSGTVKQITSLPKKEPQEEKMSKTLRIKNTTHEKIIEMYGKKVGSQGEVVDKGVAVLYALWKILPEEQFKRVVKLAEEDRFEEFADRLGIEIKEEMSNDDLNALKKLKEISSGTVKQITSLPKKEPQEEKMSKTLRIKNTTHEKIIEMYGKKVGSQGEVVDKGVAVLYALWKILPEEQFKRVVKLAEEDRFEEFADRLGIEIKEE